Protein 3F1X (pdb70)

Sequence (275 aa):
TTFNYTNILTQAVDELSESQSYKGLFHQHKDGDPLPSAKSLYKIVELARAIIFPGYFGNSTVNSHTINYHIGVNVETLFGLLTEQILAGLCFGDNEPCRETASLLAARFISKLPELRRILATDVEAAYYGDPAATCFGEIISCYPAIRAISNYRIAHELLILGVPLIPRFITEAHSETGIDIHPGAQIGHHFTIDHGTGVVIGATSIIGNNVKLYQGVTLGAKPRHPILEDDVIVYSNATILGRVTIGKGATVGGNIWVTENVPAGSRIVQRKNK

Solvent-accessible surface area: 15586 Å² total

B-factor: mean 28.08, std 13.68, range [10.35, 76.6]

CATH classification: 1.10.3130.10 (+1 more: 2.160.10.10)

Structure (mmCIF, N/CA/C/O backbone):
data_3F1X
#
_entry.id   3F1X
#
_cell.length_a   111.417
_cell.length_b   111.417
_cell.length_c   124.426
_cell.angle_alpha   90.00
_cell.angle_beta   90.00
_cell.angle_gamma   120.00
#
_symmetry.space_group_name_H-M   'H 3 2'
#
loop_
_entity.id
_entity.type
_entity.pdbx_description
1 polymer 'Serine acetyltransferase'
2 water water
#
loop_
_atom_site.group_PDB
_atom_site.id
_atom_site.type_symbol
_atom_site.label_atom_id
_atom_site.label_alt_id
_atom_site.label_comp_id
_atom_site.label_asym_id
_atom_site.label_entity_id
_atom_site.label_seq_id
_atom_site.pdbx_PDB_ins_code
_atom_site.Cartn_x
_atom_site.Cartn_y
_atom_site.Cartn_z
_atom_site.occupancy
_atom_site.B_iso_or_equiv
_atom_site.auth_seq_id
_atom_site.auth_comp_id
_atom_site.auth_asym_id
_atom_site.auth_atom_id
_atom_site.pdbx_PDB_model_num
ATOM 1 N N . THR A 1 2 ? 29.396 47.500 88.210 1.00 40.84 2 THR A N 1
ATOM 2 C CA . THR A 1 2 ? 29.900 46.285 87.512 1.00 41.11 2 THR A CA 1
ATOM 3 C C . THR A 1 2 ? 30.045 46.534 86.013 1.00 40.76 2 THR A C 1
ATOM 4 O O . THR A 1 2 ? 29.481 47.490 85.469 1.00 39.81 2 THR A O 1
ATOM 8 N N . THR A 1 3 ? 30.799 45.663 85.351 1.00 40.02 3 THR A N 1
ATOM 9 C CA . THR A 1 3 ? 31.024 45.784 83.918 1.00 38.89 3 THR A CA 1
ATOM 10 C C . THR A 1 3 ? 30.336 44.674 83.131 1.00 37.12 3 THR A C 1
ATOM 11 O O . THR A 1 3 ? 30.706 43.503 83.240 1.00 36.94 3 THR A O 1
ATOM 15 N N . PHE A 1 4 ? 29.329 45.047 82.346 1.00 34.77 4 PHE A N 1
ATOM 16 C CA . PHE A 1 4 ? 28.609 44.088 81.505 1.00 33.63 4 PHE A CA 1
ATOM 17 C C . PHE A 1 4 ? 29.253 44.156 80.119 1.00 30.59 4 PHE A C 1
ATOM 18 O O . PHE A 1 4 ? 30.142 44.970 79.887 1.00 30.30 4 PHE A O 1
ATOM 26 N N . ASN A 1 5 ? 28.798 43.323 79.195 1.00 30.73 5 ASN A N 1
ATOM 27 C CA . ASN A 1 5 ? 29.372 43.331 77.858 1.00 29.94 5 ASN A CA 1
ATOM 28 C C . ASN A 1 5 ? 29.022 44.605 77.094 1.00 29.60 5 ASN A C 1
ATOM 29 O O . ASN A 1 5 ? 29.740 44.995 76.178 1.00 31.43 5 ASN A O 1
ATOM 34 N N . TYR A 1 6 ? 27.934 45.265 77.481 1.00 28.03 6 TYR A N 1
ATOM 35 C CA . TYR A 1 6 ? 27.517 46.496 76.812 1.00 26.32 6 TYR A CA 1
ATOM 36 C C . TYR A 1 6 ? 28.039 47.768 77.488 1.00 25.71 6 TYR A C 1
ATOM 37 O O . TYR A 1 6 ? 27.980 48.852 76.913 1.00 26.68 6 TYR A O 1
ATOM 46 N N . THR A 1 7 ? 28.568 47.627 78.697 1.00 24.53 7 THR A N 1
ATOM 47 C CA . THR A 1 7 ? 29.073 48.764 79.455 1.00 23.10 7 THR A CA 1
ATOM 48 C C . THR A 1 7 ? 30.082 49.659 78.743 1.00 23.35 7 THR A C 1
ATOM 49 O O . THR A 1 7 ? 29.872 50.867 78.634 1.00 21.58 7 THR A O 1
ATOM 53 N N . ASN A 1 8 ? 31.180 49.077 78.271 1.00 22.47 8 ASN A N 1
ATOM 54 C CA . ASN A 1 8 ? 32.203 49.856 77.591 1.00 21.97 8 ASN A CA 1
ATOM 55 C C . ASN A 1 8 ? 31.741 50.376 76.235 1.00 20.94 8 ASN A C 1
ATOM 56 O O . ASN A 1 8 ? 32.267 51.372 75.736 1.00 20.64 8 ASN A O 1
ATOM 61 N N . ILE A 1 9 ? 30.749 49.718 75.645 1.00 19.95 9 ILE A N 1
ATOM 62 C CA . ILE A 1 9 ? 30.221 50.158 74.361 1.00 19.59 9 ILE A CA 1
ATOM 63 C C . ILE A 1 9 ? 29.505 51.486 74.583 1.00 18.70 9 ILE A C 1
ATOM 64 O O . ILE A 1 9 ? 29.673 52.428 73.815 1.00 18.25 9 ILE A O 1
ATOM 69 N N . LEU A 1 10 ? 28.724 51.552 75.658 1.00 18.98 10 LEU A N 1
ATOM 70 C CA . LEU A 1 10 ? 27.984 52.761 75.998 1.00 17.62 10 LEU A CA 1
ATOM 71 C C . LEU A 1 10 ? 28.899 53.924 76.375 1.00 18.98 10 LEU A C 1
ATOM 72 O O . LEU A 1 10 ? 28.695 55.055 75.927 1.00 16.31 10 LEU A O 1
ATOM 77 N N . THR A 1 11 ? 29.907 53.657 77.200 1.00 20.99 11 THR A N 1
ATOM 78 C CA . THR A 1 11 ? 30.815 54.721 77.617 1.00 21.86 11 THR A CA 1
ATOM 79 C C . THR A 1 11 ? 31.606 55.264 76.433 1.00 22.09 11 THR A C 1
ATOM 80 O O . THR A 1 11 ? 31.804 56.476 76.305 1.00 21.84 11 THR A O 1
ATOM 84 N N . GLN A 1 12 ? 32.047 54.379 75.552 1.00 21.80 12 GLN A N 1
ATOM 85 C CA . GLN A 1 12 ? 32.797 54.833 74.390 1.00 22.37 12 GLN A CA 1
ATOM 86 C C . GLN A 1 12 ? 31.895 55.672 73.484 1.00 22.09 12 GLN A C 1
ATOM 87 O O . GLN A 1 12 ? 32.343 56.658 72.894 1.00 21.68 12 GLN A O 1
ATOM 93 N N . ALA A 1 13 ? 30.623 55.293 73.381 1.00 20.06 13 ALA A N 1
ATOM 94 C CA . ALA A 1 13 ? 29.690 56.040 72.543 1.00 19.66 13 ALA A CA 1
ATOM 95 C C . ALA A 1 13 ? 29.544 57.457 73.087 1.00 18.44 13 ALA A C 1
ATOM 96 O O . ALA A 1 13 ? 29.590 58.430 72.336 1.00 18.92 13 ALA A O 1
ATOM 98 N N . VAL A 1 14 ? 29.377 57.565 74.399 1.00 18.86 14 VAL A N 1
ATOM 99 C CA . VAL A 1 14 ? 29.227 58.864 75.031 1.00 18.91 14 VAL A CA 1
ATOM 100 C C . VAL A 1 14 ? 30.452 59.751 74.795 1.00 19.20 14 VAL A C 1
ATOM 101 O O . VAL A 1 14 ? 30.311 60.939 74.486 1.00 16.70 14 VAL A O 1
ATOM 105 N N . ASP A 1 15 ? 31.647 59.182 74.926 1.00 20.12 15 ASP A N 1
ATOM 106 C CA . ASP A 1 15 ? 32.873 59.957 74.719 1.00 23.24 15 ASP A CA 1
ATOM 107 C C . ASP A 1 15 ? 32.931 60.564 73.321 1.00 23.35 15 ASP A C 1
ATOM 108 O O . ASP A 1 15 ? 33.271 61.734 73.165 1.00 23.01 15 ASP A O 1
ATOM 113 N N . GLU A 1 16 ? 32.593 59.763 72.315 1.00 22.86 16 GLU A N 1
ATOM 114 C CA . GLU A 1 16 ? 32.602 60.207 70.923 1.00 25.30 16 GLU A CA 1
ATOM 115 C C . GLU A 1 16 ? 31.553 61.268 70.651 1.00 24.68 16 GLU A C 1
ATOM 116 O O . GLU A 1 16 ? 31.791 62.219 69.912 1.00 26.36 16 GLU A O 1
ATOM 122 N N . LEU A 1 17 ? 30.382 61.086 71.244 1.00 24.81 17 LEU A N 1
ATOM 123 C CA . LEU A 1 17 ? 29.282 62.014 71.060 1.00 23.50 17 LEU A CA 1
ATOM 124 C C . LEU A 1 17 ? 29.485 63.347 71.764 1.00 24.75 17 LEU A C 1
ATOM 125 O O . LEU A 1 17 ? 28.911 64.360 71.361 1.00 22.71 17 LEU A O 1
ATOM 130 N N . SER A 1 18 ? 30.308 63.348 72.810 1.00 28.07 18 SER A N 1
ATOM 131 C CA . SER A 1 18 ? 30.551 64.551 73.606 1.00 32.97 18 SER A CA 1
ATOM 132 C C . SER A 1 18 ? 31.706 65.443 73.160 1.00 36.94 18 SER A C 1
ATOM 133 O O . SER A 1 18 ? 32.242 66.198 73.967 1.00 37.65 18 SER A O 1
ATOM 136 N N . GLU A 1 19 ? 32.089 65.381 71.890 1.00 41.55 19 GLU A N 1
ATOM 137 C CA . GLU A 1 19 ? 33.193 66.216 71.403 1.00 46.20 19 GLU A CA 1
ATOM 138 C C . GLU A 1 19 ? 32.841 67.018 70.147 1.00 48.04 19 GLU A C 1
ATOM 139 O O . GLU A 1 19 ? 32.215 68.073 70.232 1.00 49.08 19 GLU A O 1
ATOM 145 N N . SER A 1 20 ? 33.272 66.520 68.993 1.00 50.89 20 SER A N 1
ATOM 146 C CA . SER A 1 20 ? 33.001 67.152 67.707 1.00 51.95 20 SER A CA 1
ATOM 147 C C . SER A 1 20 ? 33.406 68.620 67.577 1.00 53.60 20 SER A C 1
ATOM 148 O O . SER A 1 20 ? 32.600 69.519 67.823 1.00 53.08 20 SER A O 1
ATOM 151 N N . GLN A 1 21 ? 34.650 68.866 67.180 1.00 55.35 21 GLN A N 1
ATOM 152 C CA . GLN A 1 21 ? 35.119 70.237 67.002 1.00 57.05 21 GLN A CA 1
ATOM 153 C C . GLN A 1 21 ? 34.610 70.693 65.636 1.00 57.51 21 GLN A C 1
ATOM 154 O O . GLN A 1 21 ? 34.421 71.887 65.390 1.00 56.62 21 GLN A O 1
ATOM 160 N N . SER A 1 22 ? 34.392 69.722 64.753 1.00 58.04 22 SER A N 1
ATOM 161 C CA . SER A 1 22 ? 33.895 69.999 63.414 1.00 58.33 22 SER A CA 1
ATOM 162 C C . SER A 1 22 ? 32.374 70.099 63.460 1.00 58.86 22 SER A C 1
ATOM 163 O O . SER A 1 22 ? 31.781 70.919 62.756 1.00 58.79 22 SER A O 1
ATOM 166 N N . TYR A 1 23 ? 31.746 69.271 64.297 1.00 59.85 23 TYR A N 1
ATOM 167 C CA . TYR A 1 23 ? 30.292 69.303 64.434 1.00 60.50 23 TYR A CA 1
ATOM 168 C C . TYR A 1 23 ? 29.848 70.484 65.297 1.00 61.22 23 TYR A C 1
ATOM 169 O O . TYR A 1 23 ? 28.797 70.465 65.944 1.00 61.16 23 TYR A O 1
ATOM 178 N N . LYS A 1 24 ? 30.689 71.506 65.331 1.00 61.38 24 LYS A N 1
ATOM 179 C CA . LYS A 1 24 ? 30.347 72.732 66.024 1.00 61.71 24 LYS A CA 1
ATOM 180 C C . LYS A 1 24 ? 29.653 73.388 64.837 1.00 62.36 24 LYS A C 1
ATOM 181 O O . LYS A 1 24 ? 29.067 74.467 64.932 1.00 61.22 24 LYS A O 1
ATOM 187 N N . GLY A 1 25 ? 29.762 72.675 63.712 1.00 63.79 25 GLY A N 1
ATOM 188 C CA . GLY A 1 25 ? 29.196 73.061 62.432 1.00 65.37 25 GLY A CA 1
ATOM 189 C C . GLY A 1 25 ? 29.322 74.521 62.083 1.00 66.70 25 GLY A C 1
ATOM 190 O O . GLY A 1 25 ? 30.151 75.250 62.636 1.00 67.51 25 GLY A O 1
ATOM 191 N N . LEU A 1 26 ? 28.508 74.941 61.123 1.00 67.64 26 LEU A N 1
ATOM 192 C CA . LEU A 1 26 ? 28.484 76.334 60.725 1.00 68.05 26 LEU A CA 1
ATOM 193 C C . LEU A 1 26 ? 27.479 76.948 61.681 1.00 67.84 26 LEU A C 1
ATOM 194 O O . LEU A 1 26 ? 26.969 78.049 61.467 1.00 68.17 26 LEU A O 1
ATOM 199 N N . PHE A 1 27 ? 27.197 76.197 62.742 1.00 66.69 27 PHE A N 1
ATOM 200 C CA . PHE A 1 27 ? 26.284 76.635 63.778 1.00 65.64 27 PHE A CA 1
ATOM 201 C C . PHE A 1 27 ? 26.938 77.842 64.421 1.00 64.89 27 PHE A C 1
ATOM 202 O O . PHE A 1 27 ? 28.023 77.724 64.997 1.00 65.11 27 PHE A O 1
ATOM 210 N N . HIS A 1 28 ? 26.301 79.001 64.316 1.00 63.37 28 HIS A N 1
ATOM 211 C CA . HIS A 1 28 ? 26.851 80.192 64.938 1.00 62.09 28 HIS A CA 1
ATOM 212 C C . HIS A 1 28 ? 26.772 79.936 66.439 1.00 61.44 28 HIS A C 1
ATOM 213 O O . HIS A 1 28 ? 26.240 78.909 66.865 1.00 60.29 28 HIS A O 1
ATOM 220 N N . GLN A 1 29 ? 27.299 80.845 67.248 1.00 60.21 29 GLN A N 1
ATOM 221 C CA . GLN A 1 29 ? 27.248 80.632 68.687 1.00 59.08 29 GLN A CA 1
ATOM 222 C C . GLN A 1 29 ? 25.973 81.177 69.327 1.00 57.15 29 GLN A C 1
ATOM 223 O O . GLN A 1 29 ? 25.625 82.346 69.151 1.00 57.38 29 GLN A O 1
ATOM 229 N N . HIS A 1 30 ? 25.275 80.308 70.053 1.00 54.28 30 HIS A N 1
ATOM 230 C CA . HIS A 1 30 ? 24.059 80.684 70.763 1.00 50.88 30 HIS A CA 1
ATOM 231 C C . HIS A 1 30 ? 24.498 81.004 72.188 1.00 49.83 30 HIS A C 1
ATOM 232 O O . HIS A 1 30 ? 25.152 80.189 72.841 1.00 50.39 30 HIS A O 1
ATOM 239 N N . LYS A 1 31 ? 24.155 82.193 72.664 1.00 47.28 31 LYS A N 1
ATOM 240 C CA . LYS A 1 31 ? 24.541 82.619 74.002 1.00 44.81 31 LYS A CA 1
ATOM 241 C C . LYS A 1 31 ? 23.989 81.704 75.094 1.00 42.38 31 LYS A C 1
ATOM 242 O O . LYS A 1 31 ? 22.829 81.292 75.037 1.00 41.23 31 LYS A O 1
ATOM 248 N N . ASP A 1 32 ? 24.824 81.385 76.081 1.00 38.04 32 ASP A N 1
ATOM 249 C CA . ASP A 1 32 ? 24.387 80.557 77.195 1.00 34.61 32 ASP A CA 1
ATOM 250 C C . ASP A 1 32 ? 23.355 81.383 77.943 1.00 33.60 32 ASP A C 1
ATOM 251 O O . ASP A 1 32 ? 23.480 82.607 78.026 1.00 33.25 32 ASP A O 1
ATOM 256 N N . GLY A 1 33 ? 22.335 80.723 78.481 1.00 31.74 33 GLY A N 1
ATOM 257 C CA . GLY A 1 33 ? 21.314 81.437 79.227 1.00 30.65 33 GLY A CA 1
ATOM 258 C C . GLY A 1 33 ? 20.093 81.810 78.409 1.00 30.25 33 GLY A C 1
ATOM 259 O O . GLY A 1 33 ? 19.025 82.078 78.967 1.00 31.03 33 GLY A O 1
ATOM 260 N N . ASP A 1 34 ? 20.243 81.845 77.089 1.00 30.00 34 ASP A N 1
ATOM 261 C CA . ASP A 1 34 ? 19.121 82.185 76.230 1.00 29.37 34 ASP A CA 1
ATOM 262 C C . ASP A 1 34 ? 18.146 81.027 76.113 1.00 27.85 34 ASP A C 1
ATOM 263 O O . ASP A 1 34 ? 18.546 79.861 76.067 1.00 25.79 34 ASP A O 1
ATOM 268 N N . PRO A 1 35 ? 16.841 81.335 76.082 1.00 27.30 35 PRO A N 1
ATOM 269 C CA . PRO A 1 35 ? 15.826 80.287 75.961 1.00 26.22 35 PRO A CA 1
ATOM 270 C C . PRO A 1 35 ? 15.694 79.887 74.494 1.00 24.68 35 PRO A C 1
ATOM 271 O O . PRO A 1 35 ? 15.902 80.708 73.601 1.00 23.03 35 PRO A O 1
ATOM 275 N N . LEU A 1 36 ? 15.361 78.625 74.249 1.00 23.22 36 LEU A N 1
ATOM 276 C CA . LEU A 1 36 ? 15.199 78.136 72.885 1.00 23.57 36 LEU A CA 1
ATOM 277 C C . LEU A 1 36 ? 13.712 77.975 72.590 1.00 22.47 36 LEU A C 1
ATOM 278 O O . LEU A 1 36 ? 12.912 77.778 73.502 1.00 22.36 36 LEU A O 1
ATOM 283 N N . PRO A 1 37 ? 13.323 78.071 71.316 1.00 21.99 37 PRO A N 1
ATOM 284 C CA . PRO A 1 37 ? 11.912 77.921 70.964 1.00 22.82 37 PRO A CA 1
ATOM 285 C C . PRO A 1 37 ? 11.368 76.590 71.474 1.00 23.57 37 PRO A C 1
ATOM 286 O O . PRO A 1 37 ? 12.032 75.558 71.382 1.00 23.32 37 PRO A O 1
ATOM 290 N N . SER A 1 38 ? 10.165 76.630 72.031 1.00 22.36 38 SER A N 1
ATOM 291 C CA . SER A 1 38 ? 9.528 75.443 72.577 1.00 21.93 38 SER A CA 1
ATOM 292 C C . SER A 1 38 ? 8.304 75.065 71.763 1.00 22.66 38 SER A C 1
ATOM 293 O O . SER A 1 38 ? 7.321 75.804 71.722 1.00 19.42 38 SER A O 1
ATOM 296 N N . ALA A 1 39 ? 8.365 73.917 71.102 1.00 23.34 39 ALA A N 1
ATOM 297 C CA . ALA A 1 39 ? 7.228 73.463 70.319 1.00 23.41 39 ALA A CA 1
ATOM 298 C C . ALA A 1 39 ? 6.021 73.328 71.246 1.00 23.39 39 ALA A C 1
ATOM 299 O O . ALA A 1 39 ? 4.890 73.582 70.841 1.00 23.43 39 ALA A O 1
ATOM 301 N N . LYS A 1 40 ? 6.263 72.940 72.497 1.00 24.97 40 LYS A N 1
ATOM 302 C CA . LYS A 1 40 ? 5.175 72.779 73.452 1.00 26.64 40 LYS A CA 1
ATOM 303 C C . LYS A 1 40 ? 4.472 74.094 73.749 1.00 26.01 40 LYS A C 1
ATOM 304 O O . LYS A 1 40 ? 3.245 74.171 73.703 1.00 27.34 40 LYS A O 1
ATOM 310 N N . SER A 1 41 ? 5.250 75.127 74.059 1.00 23.81 41 SER A N 1
ATOM 311 C CA . SER A 1 41 ? 4.687 76.443 74.347 1.00 21.93 41 SER A CA 1
ATOM 312 C C . SER A 1 41 ? 4.003 76.984 73.099 1.00 20.15 41 SER A C 1
ATOM 313 O O . SER A 1 41 ? 2.926 77.573 73.184 1.00 16.35 41 SER A O 1
ATOM 316 N N . LEU A 1 42 ? 4.630 76.774 71.943 1.00 19.12 42 LEU A N 1
ATOM 317 C CA . LEU A 1 42 ? 4.066 77.244 70.683 1.00 20.45 42 LEU A CA 1
ATOM 318 C C . LEU A 1 42 ? 2.721 76.580 70.392 1.00 21.92 42 LEU A C 1
ATOM 319 O O . LEU A 1 42 ? 1.810 77.213 69.857 1.00 20.16 42 LEU A O 1
ATOM 324 N N . TYR A 1 43 ? 2.586 75.308 70.752 1.00 21.39 43 TYR A N 1
ATOM 325 C CA . TYR A 1 43 ? 1.320 74.624 70.532 1.00 21.27 43 TYR A CA 1
ATOM 326 C C . TYR A 1 43 ? 0.247 75.315 71.378 1.00 18.90 43 TYR A C 1
ATOM 327 O O . TYR A 1 43 ? -0.840 75.616 70.892 1.00 17.39 43 TYR A O 1
ATOM 336 N N . LYS A 1 44 ? 0.562 75.559 72.647 1.00 19.10 44 LYS A N 1
ATOM 337 C CA . LYS A 1 44 ? -0.370 76.224 73.554 1.00 20.34 44 LYS A CA 1
ATOM 338 C C . LYS A 1 44 ? -0.736 77.599 73.031 1.00 18.16 44 LYS A C 1
ATOM 339 O O . LYS A 1 44 ? -1.884 78.023 73.116 1.00 18.02 44 LYS A O 1
ATOM 345 N N . ILE A 1 45 ? 0.251 78.295 72.482 1.00 17.71 45 ILE A N 1
ATOM 346 C CA . ILE A 1 45 ? 0.025 79.630 71.945 1.00 17.06 45 ILE A CA 1
ATOM 347 C C . ILE A 1 45 ? -0.994 79.628 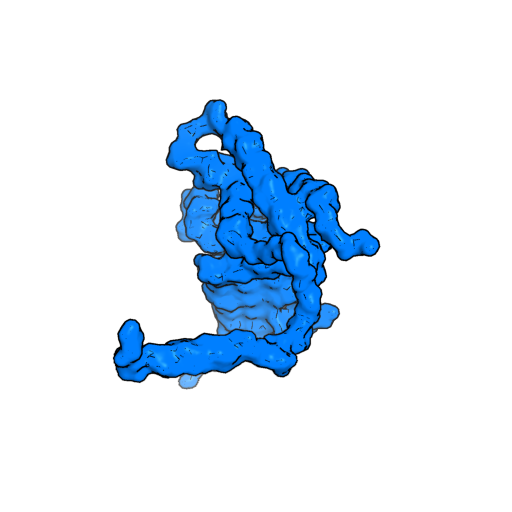70.813 1.00 17.72 45 ILE A C 1
ATOM 348 O O . ILE A 1 45 ? -1.944 80.422 70.828 1.00 16.12 45 ILE A O 1
ATOM 353 N N . VAL A 1 46 ? -0.804 78.746 69.832 1.00 17.21 46 VAL A N 1
ATOM 354 C CA . VAL A 1 46 ? -1.735 78.668 68.714 1.00 17.51 46 VAL A CA 1
ATOM 355 C C . VAL A 1 46 ? -3.134 78.249 69.183 1.00 18.53 46 VAL A C 1
ATOM 356 O O . VAL A 1 46 ? -4.134 78.744 68.670 1.00 18.12 46 VAL A O 1
ATOM 360 N N . GLU A 1 47 ? -3.217 77.345 70.159 1.00 16.34 47 GLU A N 1
ATOM 361 C CA . GLU A 1 47 ? -4.526 76.910 70.647 1.00 17.18 47 GLU A CA 1
ATOM 362 C C . GLU A 1 47 ? -5.281 78.046 71.354 1.00 18.10 47 GLU A C 1
ATOM 363 O O . GLU A 1 47 ? -6.501 78.158 71.238 1.00 15.48 47 GLU A O 1
ATOM 369 N N . LEU A 1 48 ? -4.549 78.884 72.085 1.00 16.27 48 LEU A N 1
ATOM 370 C CA . LEU A 1 48 ? -5.157 80.013 72.782 1.00 15.97 48 LEU A CA 1
ATOM 371 C C . LEU A 1 48 ? -5.615 81.036 71.753 1.00 15.52 48 LEU A C 1
ATOM 372 O O . LEU A 1 48 ? -6.675 81.643 71.890 1.00 13.76 48 LEU A O 1
ATOM 377 N N . ALA A 1 49 ? -4.804 81.229 70.719 1.00 15.49 49 ALA A N 1
ATOM 378 C CA . ALA A 1 49 ? -5.157 82.166 69.664 1.00 14.91 49 ALA A CA 1
ATOM 379 C C . ALA A 1 49 ? -6.489 81.740 69.044 1.00 14.92 49 ALA A C 1
ATOM 380 O O . ALA A 1 49 ? -7.356 82.581 68.791 1.00 13.53 49 ALA A O 1
ATOM 382 N N . ARG A 1 50 ? -6.651 80.436 68.811 1.00 16.37 50 ARG A N 1
ATOM 383 C CA . ARG A 1 50 ? -7.887 79.882 68.241 1.00 17.21 50 ARG A CA 1
ATOM 384 C C . ARG A 1 50 ? -9.082 80.120 69.150 1.00 16.69 50 ARG A C 1
ATOM 385 O O . ARG A 1 50 ? -10.176 80.428 68.683 1.00 16.31 50 ARG A O 1
ATOM 393 N N . ALA A 1 51 ? -8.864 79.919 70.447 1.00 15.69 51 ALA A N 1
ATOM 394 C CA . ALA A 1 51 ? -9.912 80.067 71.444 1.00 16.52 51 ALA A CA 1
ATOM 395 C C . ALA A 1 51 ? -10.337 81.510 71.613 1.00 16.19 51 ALA A C 1
ATOM 396 O O . ALA A 1 51 ? -11.447 81.785 72.057 1.00 16.85 51 ALA A O 1
ATOM 398 N N . ILE A 1 52 ? -9.439 82.428 71.286 1.00 15.58 52 ILE A N 1
ATOM 399 C CA . ILE A 1 52 ? -9.733 83.847 71.388 1.00 17.00 52 ILE A CA 1
ATOM 400 C C . ILE A 1 52 ? -10.391 84.334 70.094 1.00 17.92 52 ILE A C 1
ATOM 401 O O . ILE A 1 52 ? -11.290 85.170 70.118 1.00 17.95 52 ILE A O 1
ATOM 406 N N . ILE A 1 53 ? -9.928 83.809 68.966 1.00 19.11 53 ILE A N 1
ATOM 407 C CA . ILE A 1 53 ? -10.482 84.193 67.670 1.00 18.98 53 ILE A CA 1
ATOM 408 C C . ILE A 1 53 ? -11.892 83.621 67.495 1.00 19.14 53 ILE A C 1
ATOM 409 O O . ILE A 1 53 ? -12.779 84.286 66.967 1.00 18.74 53 ILE A O 1
ATOM 414 N N . PHE A 1 54 ? -12.092 82.385 67.934 1.00 20.04 54 PHE A N 1
ATOM 415 C CA . PHE A 1 54 ? -13.400 81.729 67.840 1.00 19.86 54 PHE A CA 1
ATOM 416 C C . PHE A 1 54 ? -13.860 81.421 69.258 1.00 20.68 54 PHE A C 1
ATOM 417 O O . PHE A 1 54 ? -13.824 80.275 69.697 1.00 20.99 54 PHE A O 1
ATOM 425 N N . PRO A 1 55 ? -14.312 82.446 69.991 1.00 21.83 55 PRO A N 1
ATOM 426 C CA . PRO A 1 55 ? -14.769 82.265 71.373 1.00 23.51 55 PRO A CA 1
ATOM 427 C C . PRO A 1 55 ? -15.863 81.230 71.600 1.00 25.24 55 PRO A C 1
ATOM 428 O O . PRO A 1 55 ? -16.879 81.214 70.909 1.00 22.81 55 PRO A O 1
ATOM 432 N N . GLY A 1 56 ? -15.645 80.364 72.580 1.00 26.27 56 GLY A N 1
ATOM 433 C CA . GLY A 1 56 ? -16.627 79.343 72.877 1.00 33.25 56 GLY A CA 1
ATOM 434 C C . GLY A 1 56 ? -16.464 78.054 72.086 1.00 36.49 56 GLY A C 1
ATOM 435 O O . GLY A 1 56 ? -17.046 77.036 72.455 1.00 37.73 56 GLY A O 1
ATOM 436 N N . TYR A 1 57 ? -15.699 78.088 70.996 1.00 39.78 57 TYR A N 1
ATOM 437 C CA . TYR A 1 57 ? -15.488 76.888 70.186 1.00 42.08 57 TYR A CA 1
ATOM 438 C C . TYR A 1 57 ? -14.257 76.152 70.664 1.00 43.73 57 TYR A C 1
ATOM 439 O O . TYR A 1 57 ? -14.238 74.921 70.739 1.00 45.17 57 TYR A O 1
ATOM 448 N N . PHE A 1 58 ? -13.222 76.922 70.969 1.00 44.22 58 PHE A N 1
ATOM 449 C CA . PHE A 1 58 ? -11.973 76.383 71.475 1.00 46.94 58 PHE A CA 1
ATOM 450 C C . PHE A 1 58 ? -11.815 77.018 72.848 1.00 47.80 58 PHE A C 1
ATOM 451 O O . PHE A 1 58 ? -10.954 76.622 73.638 1.00 48.72 58 PHE A O 1
ATOM 459 N N . GLY A 1 59 ? -12.675 78.002 73.112 1.00 48.17 59 GLY A N 1
ATOM 460 C CA . GLY A 1 59 ? -12.649 78.743 74.363 1.00 49.33 59 GLY A CA 1
ATOM 461 C C . GLY A 1 59 ? -13.389 78.192 75.570 1.00 49.12 59 GLY A C 1
ATOM 462 O O . GLY A 1 59 ? -13.346 78.809 76.630 1.00 49.61 59 GLY A O 1
ATOM 463 N N . ASN A 1 60 ? -14.073 77.058 75.424 1.00 48.72 60 ASN A N 1
ATOM 464 C CA . ASN A 1 60 ? -14.801 76.448 76.538 1.00 47.82 60 ASN A CA 1
ATOM 465 C C . ASN A 1 60 ? -15.352 75.077 76.139 1.00 47.40 60 ASN A C 1
ATOM 466 O O . ASN A 1 60 ? -15.790 74.879 75.006 1.00 48.63 60 ASN A O 1
ATOM 471 N N . SER A 1 61 ? -15.332 74.137 77.079 1.00 45.74 61 SER A N 1
ATOM 472 C CA . SER A 1 61 ? -15.818 72.778 76.831 1.00 43.68 61 SER A CA 1
ATOM 473 C C . SER A 1 61 ? -17.343 72.671 76.775 1.00 42.84 61 SER A C 1
ATOM 474 O O . SER A 1 61 ? -17.887 71.726 76.206 1.00 43.11 61 SER A O 1
ATOM 477 N N . THR A 1 62 ? -18.031 73.626 77.389 1.00 40.98 62 THR A N 1
ATOM 478 C CA . THR A 1 62 ? -19.488 73.636 77.377 1.00 38.21 62 THR A CA 1
ATOM 479 C C . THR A 1 62 ? -19.926 75.040 76.992 1.00 35.31 62 THR A C 1
ATOM 480 O O . THR A 1 62 ? -19.202 76.008 7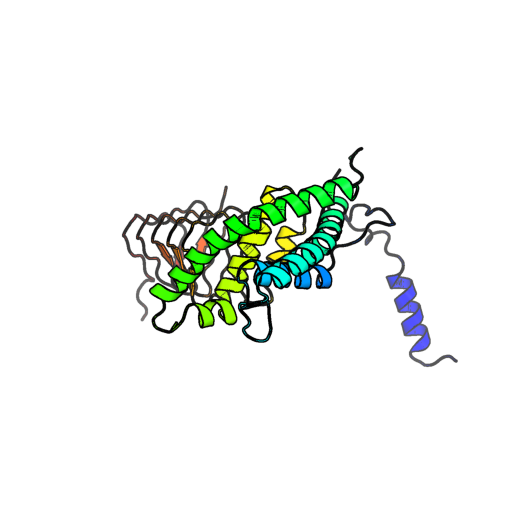7.226 1.00 35.63 62 THR A O 1
ATOM 484 N N . VAL A 1 63 ? -21.109 75.148 76.401 1.00 30.82 63 VAL A N 1
ATOM 485 C CA . VAL A 1 63 ? -21.627 76.440 75.983 1.00 28.86 63 VAL A CA 1
ATOM 486 C C . VAL A 1 63 ? -22.075 77.273 77.184 1.00 28.03 63 VAL A C 1
ATOM 487 O O . VAL A 1 63 ? -22.815 76.794 78.047 1.00 28.14 63 VAL A O 1
ATOM 491 N N . ASN A 1 64 ? -21.620 78.519 77.239 1.00 25.46 64 ASN A N 1
ATOM 492 C CA . ASN A 1 64 ? -22.001 79.408 78.325 1.00 22.39 64 ASN A CA 1
ATOM 493 C C . ASN A 1 64 ? -21.801 80.854 77.906 1.00 21.64 64 ASN A C 1
ATOM 494 O O . ASN A 1 64 ? -20.693 81.378 77.971 1.00 20.02 64 ASN A O 1
ATOM 499 N N . SER A 1 65 ? -22.884 81.498 77.488 1.00 19.52 65 SER A N 1
ATOM 500 C CA . SER A 1 65 ? -22.825 82.884 77.051 1.00 21.60 65 SER A CA 1
ATOM 501 C C . SER A 1 65 ? -22.444 83.840 78.180 1.00 21.27 65 SER A C 1
ATOM 502 O O . SER A 1 65 ? -21.951 84.935 77.920 1.00 19.41 65 SER A O 1
ATOM 505 N N . HIS A 1 66 ? -22.663 83.429 79.428 1.00 20.93 66 HIS A N 1
ATOM 506 C CA . HIS A 1 66 ? -22.360 84.296 80.562 1.00 21.53 66 HIS A CA 1
ATOM 507 C C . HIS A 1 66 ? -20.879 84.360 80.927 1.00 22.26 66 HIS A C 1
ATOM 508 O O . HIS A 1 66 ? -20.490 85.130 81.807 1.00 24.26 66 HIS A O 1
ATOM 515 N N . THR A 1 67 ? -20.048 83.570 80.253 1.00 20.92 67 THR A N 1
ATOM 516 C CA . THR A 1 67 ? -18.623 83.565 80.569 1.00 19.97 67 THR A CA 1
ATOM 517 C C . THR A 1 67 ? -17.673 83.764 79.392 1.00 20.54 67 THR A C 1
ATOM 518 O O . THR A 1 67 ? -16.455 83.668 79.551 1.00 19.61 67 THR A O 1
ATOM 522 N N . ILE A 1 68 ? -18.216 84.060 78.217 1.00 20.55 68 ILE A N 1
ATOM 523 C CA . ILE A 1 68 ? -17.372 84.251 77.043 1.00 21.35 68 ILE A CA 1
ATOM 524 C C . ILE A 1 68 ? -16.270 85.280 77.270 1.00 21.65 68 ILE A C 1
ATOM 525 O O . ILE A 1 68 ? -15.101 85.037 76.960 1.00 21.15 68 ILE A O 1
ATOM 530 N N . ASN A 1 69 ? -16.654 86.433 77.806 1.00 21.30 69 ASN A N 1
ATOM 531 C CA . ASN A 1 69 ? -15.717 87.515 78.057 1.00 21.53 69 ASN A CA 1
ATOM 532 C C . ASN A 1 69 ? -14.676 87.165 79.118 1.00 21.31 69 ASN A C 1
ATOM 533 O O . ASN A 1 69 ? -13.504 87.519 78.973 1.00 20.37 69 ASN A O 1
ATOM 538 N N . TYR A 1 70 ? -15.093 86.471 80.175 1.00 20.05 70 TYR A N 1
ATOM 539 C CA . TYR A 1 70 ? -14.156 86.072 81.222 1.00 20.79 70 TYR A CA 1
ATOM 540 C C . TYR A 1 70 ? -13.059 85.236 80.578 1.00 18.72 70 TYR A C 1
ATOM 541 O O . TYR A 1 70 ? -11.878 85.470 80.813 1.00 18.02 70 TYR A O 1
ATOM 550 N N . HIS A 1 71 ? -13.455 84.270 79.754 1.00 17.40 71 HIS A N 1
ATOM 551 C CA . HIS A 1 71 ? -12.488 83.405 79.092 1.00 17.40 71 HIS A CA 1
ATOM 552 C C . HIS A 1 71 ? -11.563 84.140 78.135 1.00 18.47 71 HIS A C 1
ATOM 553 O O . HIS A 1 71 ? -10.384 83.793 78.038 1.00 18.20 71 HIS A O 1
ATOM 560 N N . ILE A 1 72 ? -12.082 85.145 77.432 1.00 17.19 72 ILE A N 1
ATOM 561 C CA . ILE A 1 72 ? -11.252 85.920 76.519 1.00 18.92 72 ILE A CA 1
ATOM 562 C C . ILE A 1 72 ? -10.183 86.660 77.336 1.00 18.02 72 ILE A C 1
ATOM 563 O O . ILE A 1 72 ? -9.018 86.746 76.931 1.00 19.46 72 ILE A O 1
ATOM 568 N N . GLY A 1 73 ? -10.589 87.174 78.494 1.00 17.47 73 GLY A N 1
ATOM 569 C CA . GLY A 1 73 ? -9.675 87.899 79.362 1.00 17.56 73 GLY A CA 1
ATOM 570 C C . GLY A 1 73 ? -8.551 87.031 79.885 1.00 17.86 73 GLY A C 1
ATOM 571 O O . GLY A 1 73 ? -7.379 87.420 79.837 1.00 16.93 73 GLY A O 1
ATOM 572 N N . VAL A 1 74 ? -8.904 85.855 80.392 1.00 17.12 74 VAL A N 1
ATOM 573 C CA . VAL A 1 74 ? -7.906 84.929 80.917 1.00 17.44 74 VAL A CA 1
ATOM 574 C C . VAL A 1 74 ? -7.022 84.405 79.790 1.00 16.63 74 VAL A C 1
ATOM 575 O O . VAL A 1 74 ? -5.802 84.335 79.932 1.00 17.22 74 VAL A O 1
ATOM 579 N N . ASN A 1 75 ? -7.639 84.050 78.666 1.00 15.86 75 ASN A N 1
ATOM 580 C CA . ASN A 1 75 ? -6.891 83.526 77.530 1.00 16.79 75 ASN A CA 1
ATOM 581 C C . ASN A 1 75 ? -5.906 84.533 76.941 1.00 14.95 75 ASN A C 1
ATOM 582 O O . ASN A 1 75 ? -4.790 84.171 76.569 1.00 15.57 75 ASN A O 1
ATOM 587 N N . VAL A 1 76 ? -6.309 85.795 76.856 1.00 15.19 76 VAL A N 1
ATOM 588 C CA . VAL A 1 76 ? -5.417 86.818 76.330 1.00 15.83 76 VAL A CA 1
ATOM 589 C C . VAL A 1 76 ? -4.184 86.954 77.233 1.00 18.11 76 VAL A C 1
ATOM 590 O O . VAL A 1 76 ? -3.066 87.113 76.746 1.00 18.66 76 VAL A O 1
ATOM 594 N N . GLU A 1 77 ? -4.392 86.890 78.546 1.00 17.35 77 GLU A N 1
ATOM 595 C CA . GLU A 1 77 ? -3.285 87.003 79.497 1.00 16.47 77 GLU A CA 1
ATOM 596 C C . GLU A 1 77 ? -2.327 85.813 79.404 1.00 16.67 77 GLU A C 1
ATOM 597 O O . GLU A 1 77 ? -1.107 85.984 79.424 1.00 14.70 77 GLU A O 1
ATOM 603 N N . THR A 1 78 ? -2.878 84.608 79.310 1.00 16.48 78 THR A N 1
ATOM 604 C CA . THR A 1 78 ? -2.040 83.420 79.218 1.00 17.79 78 THR A CA 1
ATOM 605 C C . THR A 1 78 ? -1.224 83.495 77.926 1.00 18.34 78 THR A C 1
ATOM 606 O O . THR A 1 78 ? -0.018 83.229 77.909 1.00 18.23 78 THR A O 1
ATOM 610 N N . LEU A 1 79 ? -1.900 83.859 76.843 1.00 17.12 79 LEU A N 1
ATOM 611 C CA . LEU A 1 79 ? -1.259 83.988 75.544 1.00 17.39 79 LEU A CA 1
ATOM 612 C C . LEU A 1 79 ? -0.135 85.022 75.600 1.00 17.45 79 LEU A C 1
ATOM 613 O O . LEU A 1 79 ? 0.953 84.808 75.064 1.00 16.15 79 LEU A O 1
ATOM 618 N N . PHE A 1 80 ? -0.410 86.152 76.236 1.00 17.07 80 PHE A N 1
ATOM 619 C CA . PHE A 1 80 ? 0.582 87.204 76.349 1.00 17.94 80 PHE A CA 1
ATOM 620 C C . PHE A 1 80 ? 1.866 86.733 77.018 1.00 17.58 80 PHE A C 1
ATOM 621 O O . PHE A 1 80 ? 2.960 87.025 76.539 1.00 16.37 80 PHE A O 1
ATOM 629 N N . GLY A 1 81 ? 1.723 86.035 78.144 1.00 18.11 81 GLY A N 1
ATOM 630 C CA . GLY A 1 81 ? 2.885 85.535 78.861 1.00 17.06 81 GLY A CA 1
ATOM 631 C C . GLY A 1 81 ? 3.674 84.557 78.010 1.00 18.52 81 GLY A C 1
ATOM 632 O O . GLY A 1 81 ? 4.885 84.693 77.857 1.00 18.36 81 GLY A O 1
ATOM 633 N N . LEU A 1 82 ? 2.980 83.568 77.454 1.00 18.13 82 LEU A N 1
ATOM 634 C CA . LEU A 1 82 ? 3.602 82.551 76.616 1.00 19.79 82 LEU A CA 1
ATOM 635 C C . LEU A 1 82 ? 4.253 83.147 75.373 1.00 18.98 82 LEU A C 1
ATOM 636 O O . LEU A 1 82 ? 5.399 82.834 75.057 1.00 19.32 82 LEU A O 1
ATOM 641 N N . LEU A 1 83 ? 3.520 84.003 74.669 1.00 17.46 83 LEU A N 1
ATOM 642 C CA . LEU A 1 83 ? 4.035 84.608 73.447 1.00 18.03 83 LEU A CA 1
ATOM 643 C C . LEU A 1 83 ? 5.241 85.510 73.684 1.00 16.99 83 LEU A C 1
ATOM 644 O O . LEU A 1 83 ? 6.114 85.606 72.828 1.00 16.66 83 LEU A O 1
ATOM 649 N N . THR A 1 84 ? 5.289 86.176 74.831 1.00 16.23 84 THR A N 1
ATOM 650 C CA . THR A 1 84 ? 6.426 87.049 75.125 1.00 15.61 84 THR A CA 1
ATOM 651 C C . THR A 1 84 ? 7.704 86.211 75.162 1.00 16.60 84 THR A C 1
ATOM 652 O O . THR A 1 84 ? 8.704 86.551 74.535 1.00 17.41 84 THR A O 1
ATOM 656 N N . GLU A 1 85 ? 7.651 85.089 75.870 1.00 17.12 85 GLU A N 1
ATOM 657 C CA . GLU A 1 85 ? 8.811 84.213 75.994 1.00 18.35 85 GLU A CA 1
ATOM 658 C C . GLU A 1 85 ? 9.269 83.619 74.662 1.00 17.63 85 GLU A C 1
ATOM 659 O O . GLU A 1 85 ? 10.463 83.547 74.398 1.00 17.37 85 GLU A O 1
ATOM 665 N N . GLN A 1 86 ? 8.328 83.204 73.819 1.00 16.05 86 GLN A N 1
ATOM 666 C CA . GLN A 1 86 ? 8.692 82.597 72.548 1.00 17.17 86 GLN A CA 1
ATOM 667 C C . GLN A 1 86 ? 9.248 83.616 71.573 1.00 15.93 86 GLN A C 1
ATOM 668 O O . GLN A 1 86 ? 10.154 83.317 70.793 1.00 14.56 86 GLN A O 1
ATOM 674 N N . ILE A 1 87 ? 8.702 84.823 71.611 1.00 17.34 87 ILE A N 1
ATOM 675 C CA . ILE A 1 87 ? 9.197 85.867 70.740 1.00 17.44 87 ILE A CA 1
ATOM 676 C C . ILE A 1 87 ? 10.630 86.175 71.196 1.00 17.51 87 ILE A C 1
ATOM 677 O O . ILE A 1 87 ? 11.516 86.397 70.372 1.00 16.34 87 ILE A O 1
ATOM 682 N N . LEU A 1 88 ? 10.855 86.167 72.507 1.00 16.87 88 LEU A N 1
ATOM 683 C CA . LEU A 1 88 ? 12.193 86.425 73.036 1.00 18.96 88 LEU A CA 1
ATOM 684 C C . LEU A 1 88 ? 13.152 85.336 72.534 1.00 19.30 88 LEU A C 1
ATOM 685 O O . LEU A 1 88 ? 14.295 85.619 72.171 1.00 19.07 88 LEU A O 1
ATOM 690 N N . ALA A 1 89 ? 12.680 84.093 72.504 1.00 17.32 89 ALA A N 1
ATOM 691 C CA . ALA A 1 89 ? 13.512 82.994 72.024 1.00 20.25 89 ALA A CA 1
ATOM 692 C C . ALA A 1 89 ? 13.852 83.187 70.543 1.00 20.07 89 ALA A C 1
ATOM 693 O O . ALA A 1 89 ? 14.977 82.927 70.108 1.00 21.30 89 ALA A O 1
ATOM 695 N N . GLY A 1 90 ? 12.873 83.651 69.773 1.00 21.16 90 GLY A N 1
ATOM 696 C CA . GLY A 1 90 ? 13.087 83.883 68.354 1.00 21.65 90 GLY A CA 1
ATOM 697 C C . GLY A 1 90 ? 14.134 84.952 68.110 1.00 23.02 90 GLY A C 1
ATOM 698 O O . GLY A 1 90 ? 15.054 84.759 67.317 1.00 23.73 90 GLY A O 1
ATOM 699 N N . LEU A 1 91 ? 13.997 86.084 68.795 1.00 21.75 91 LEU A N 1
ATOM 700 C CA . LEU A 1 91 ? 14.947 87.171 68.646 1.00 24.13 91 LEU A CA 1
ATOM 701 C C . LEU A 1 91 ? 16.353 86.693 69.008 1.00 25.65 91 LEU A C 1
ATOM 702 O O . LEU A 1 91 ? 17.319 87.041 68.333 1.00 26.35 91 LEU A O 1
ATOM 707 N N . CYS A 1 92 ? 16.461 85.891 70.067 1.00 26.82 92 CYS A N 1
ATOM 708 C CA . CYS A 1 92 ? 17.758 85.380 70.515 1.00 30.64 92 CYS A CA 1
ATOM 709 C C . CYS A 1 92 ? 18.381 84.377 69.552 1.00 32.20 92 CYS A C 1
ATOM 710 O O . CYS A 1 92 ? 19.602 84.326 69.406 1.00 33.50 92 CYS A O 1
ATOM 713 N N . PHE A 1 93 ? 17.542 83.574 68.908 1.00 34.65 93 PHE A N 1
ATOM 714 C CA . PHE A 1 93 ? 18.021 82.563 67.974 1.00 37.88 93 PHE A CA 1
ATOM 715 C C . PHE A 1 93 ? 18.782 83.200 66.813 1.00 40.15 93 PHE A C 1
ATOM 716 O O . PHE A 1 93 ? 20.005 83.109 66.738 1.00 41.82 93 PHE A O 1
ATOM 724 N N . GLY A 1 94 ? 18.052 83.832 65.902 1.00 42.84 94 GLY A N 1
ATOM 725 C CA . GLY A 1 94 ? 18.689 84.477 64.768 1.00 44.21 94 GLY A CA 1
ATOM 726 C C . GLY A 1 94 ? 18.120 85.859 64.525 1.00 44.97 94 GLY A C 1
ATOM 727 O O . GLY A 1 94 ? 17.076 86.211 65.073 1.00 44.46 94 GLY A O 1
ATOM 728 N N . ASP A 1 104 ? 24.422 95.722 72.202 1.00 74.92 104 ASP A N 1
ATOM 729 C CA . ASP A 1 104 ? 23.357 96.502 71.590 1.00 74.25 104 ASP A CA 1
ATOM 730 C C . ASP A 1 104 ? 22.061 95.705 71.588 1.00 73.59 104 ASP A C 1
ATOM 731 O O . ASP A 1 104 ? 21.175 95.931 72.416 1.00 73.80 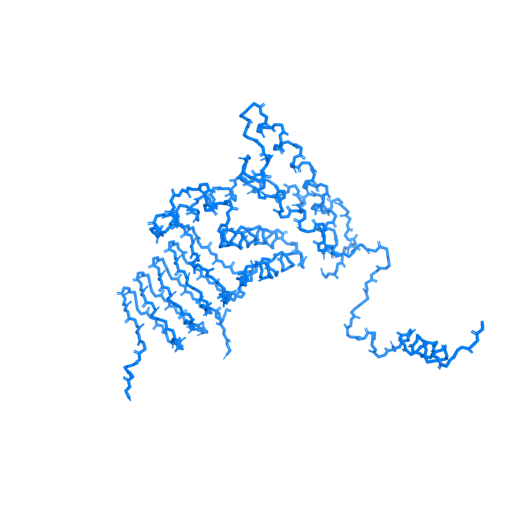104 ASP A O 1
ATOM 736 N N . ASN A 1 105 ? 21.957 94.765 70.654 1.00 72.63 105 ASN A N 1
ATOM 737 C CA . ASN A 1 105 ? 20.765 93.937 70.537 1.00 71.59 105 ASN A CA 1
ATOM 738 C C . ASN A 1 105 ? 20.909 92.573 71.195 1.00 70.67 105 ASN A C 1
ATOM 739 O O . ASN A 1 105 ? 21.229 91.575 70.546 1.00 70.52 105 ASN A O 1
ATOM 744 N N . GLU A 1 106 ? 20.684 92.559 72.504 1.00 69.38 106 GLU A N 1
ATOM 745 C CA . GLU A 1 106 ? 20.723 91.343 73.302 1.00 67.97 106 GLU A CA 1
ATOM 746 C C . GLU A 1 106 ? 19.302 91.194 73.833 1.00 65.32 106 GLU A C 1
ATOM 747 O O . GLU A 1 106 ? 19.048 91.316 75.033 1.00 65.23 106 GLU A O 1
ATOM 753 N N . PRO A 1 107 ? 18.360 90.910 72.921 1.00 62.50 107 PRO A N 1
ATOM 754 C CA . PRO A 1 107 ? 16.933 90.729 73.166 1.00 59.58 107 PRO A CA 1
ATOM 755 C C . PRO A 1 107 ? 16.476 90.760 74.617 1.00 56.92 107 PRO A C 1
ATOM 756 O O . PRO A 1 107 ? 16.673 89.805 75.368 1.00 58.21 107 PRO A O 1
ATOM 760 N N . CYS A 1 108 ? 15.877 91.879 75.006 1.00 52.90 108 CYS A N 1
ATOM 761 C CA . CYS A 1 108 ? 15.358 92.024 76.355 1.00 48.98 108 CYS A CA 1
ATOM 762 C C . CYS A 1 108 ? 13.868 91.718 76.267 1.00 45.74 108 CYS A C 1
ATOM 763 O O . CYS A 1 108 ? 13.225 92.009 75.257 1.00 43.88 108 CYS A O 1
ATOM 766 N N . ARG A 1 109 ? 13.331 91.108 77.315 1.00 42.65 109 ARG A N 1
ATOM 767 C CA . ARG A 1 109 ? 11.920 90.753 77.355 1.00 39.80 109 ARG A CA 1
ATOM 768 C C . ARG A 1 109 ? 11.051 91.966 77.038 1.00 37.25 109 ARG A C 1
ATOM 769 O O . ARG A 1 109 ? 9.952 91.837 76.503 1.00 33.78 109 ARG A O 1
ATOM 777 N N . GLU A 1 110 ? 11.559 93.142 77.386 1.00 35.66 110 GLU A N 1
ATOM 778 C CA . GLU A 1 110 ? 10.863 94.399 77.153 1.00 35.17 110 GLU A CA 1
ATOM 779 C C . GLU A 1 110 ? 10.455 94.518 75.685 1.00 32.38 110 GLU A C 1
ATOM 780 O O . GLU A 1 110 ? 9.328 94.896 75.367 1.00 30.61 110 GLU A O 1
ATOM 786 N N . THR A 1 111 ? 11.383 94.189 74.796 1.00 29.67 111 THR A N 1
ATOM 787 C CA . THR A 1 111 ? 11.127 94.251 73.366 1.00 29.22 111 THR A CA 1
ATOM 788 C C . THR A 1 111 ? 10.118 93.175 72.964 1.00 27.27 111 THR A C 1
ATOM 789 O O . THR A 1 111 ? 9.195 93.432 72.194 1.00 25.82 111 THR A O 1
ATOM 793 N N . ALA A 1 112 ? 10.305 91.972 73.495 1.00 23.86 112 ALA A N 1
ATOM 794 C CA . ALA A 1 112 ? 9.432 90.848 73.188 1.00 22.12 112 ALA A CA 1
ATOM 795 C C . ALA A 1 112 ? 8.018 91.034 73.720 1.00 20.57 112 ALA A C 1
ATOM 796 O O . ALA A 1 112 ? 7.056 90.641 73.069 1.00 17.88 112 ALA A O 1
ATOM 798 N N . SER A 1 113 ? 7.882 91.635 74.897 1.00 20.80 113 SER A N 1
ATOM 799 C CA . SER A 1 113 ? 6.551 91.819 75.469 1.00 22.66 113 SER A CA 1
ATOM 800 C C . SER A 1 113 ? 5.698 92.799 74.662 1.00 23.79 113 SER A C 1
ATOM 801 O O . SER A 1 113 ? 4.495 92.600 74.513 1.00 22.58 113 SER A O 1
ATOM 804 N N . LEU A 1 114 ? 6.319 93.850 74.128 1.00 23.89 114 LEU A N 1
ATOM 805 C CA . LEU A 1 114 ? 5.575 94.822 73.335 1.00 24.74 114 LEU A CA 1
ATOM 806 C C . LEU A 1 114 ? 5.154 94.196 71.996 1.00 23.73 114 LEU A C 1
ATOM 807 O O . LEU A 1 114 ? 4.036 94.408 71.523 1.00 24.24 114 LEU A O 1
ATOM 812 N N . LEU A 1 115 ? 6.045 93.416 71.390 1.00 23.22 115 LEU A N 1
ATOM 813 C CA . LEU A 1 115 ? 5.716 92.755 70.133 1.00 21.18 115 LEU A CA 1
ATOM 814 C C . LEU A 1 115 ? 4.558 91.792 70.386 1.00 19.79 115 LEU A C 1
ATOM 815 O O . LEU A 1 115 ? 3.627 91.698 69.587 1.00 19.51 115 LEU A O 1
ATOM 820 N N . ALA A 1 116 ? 4.608 91.084 71.510 1.00 18.59 116 ALA A N 1
ATOM 821 C CA . ALA A 1 116 ? 3.546 90.139 71.849 1.00 17.20 116 ALA A CA 1
ATOM 822 C C . ALA A 1 116 ? 2.224 90.878 72.010 1.00 16.95 116 ALA A C 1
ATOM 823 O O . ALA A 1 116 ? 1.184 90.401 71.560 1.00 16.30 116 ALA A O 1
ATOM 825 N N . ALA A 1 117 ? 2.266 92.049 72.642 1.00 17.53 117 ALA A N 1
ATOM 826 C CA . ALA A 1 117 ? 1.052 92.835 72.830 1.00 17.58 117 ALA A CA 1
ATOM 827 C C . ALA A 1 117 ? 0.563 93.356 71.470 1.00 16.72 117 ALA A C 1
ATOM 828 O O . ALA A 1 117 ? -0.644 93.387 71.203 1.00 16.86 117 ALA A O 1
ATOM 830 N N . ARG A 1 118 ? 1.501 93.757 70.616 1.00 19.94 118 ARG A N 1
ATOM 831 C CA . ARG A 1 118 ? 1.164 94.256 69.280 1.00 19.49 118 ARG A CA 1
ATOM 832 C C . ARG A 1 118 ? 0.436 93.153 68.509 1.00 20.26 118 ARG A C 1
ATOM 833 O O . ARG A 1 118 ? -0.553 93.404 67.817 1.00 18.00 118 ARG A O 1
ATOM 841 N N . PHE A 1 119 ? 0.931 91.924 68.627 1.00 18.03 119 PHE A N 1
ATOM 842 C CA . PHE A 1 119 ? 0.287 90.815 67.945 1.00 17.46 119 PHE A CA 1
ATOM 843 C C . PHE A 1 119 ? -1.144 90.656 68.440 1.00 17.71 119 PHE A C 1
ATOM 844 O O . PHE A 1 119 ? -2.074 90.514 67.645 1.00 18.25 119 PHE A O 1
ATOM 852 N N . ILE A 1 120 ? -1.310 90.653 69.758 1.00 16.73 120 ILE A N 1
ATOM 853 C CA . ILE A 1 120 ? -2.629 90.489 70.351 1.00 16.89 120 ILE A CA 1
ATOM 854 C C . ILE A 1 120 ? -3.619 91.544 69.883 1.00 17.08 120 ILE A C 1
ATOM 855 O O . ILE A 1 120 ? -4.804 91.255 69.733 1.00 18.48 120 ILE A O 1
ATOM 860 N N . SER A 1 121 ? -3.131 92.759 69.646 1.00 18.18 121 SER A N 1
ATOM 861 C CA . SER A 1 121 ? -3.988 93.843 69.187 1.00 16.84 121 SER A CA 1
ATOM 862 C C . SER A 1 121 ? -4.468 93.576 67.769 1.00 18.04 121 SER A C 1
ATOM 863 O O . SER A 1 121 ? -5.347 94.275 67.265 1.00 17.51 121 SER A O 1
ATOM 866 N N . LYS A 1 122 ? -3.880 92.569 67.128 1.00 18.65 122 LYS A N 1
ATOM 867 C CA . LYS A 1 122 ? -4.255 92.202 65.768 1.00 20.30 122 LYS A CA 1
ATOM 868 C C . LYS A 1 122 ? -5.290 91.080 65.712 1.00 18.67 122 LYS A C 1
ATOM 869 O O . LYS A 1 122 ? -5.807 90.767 64.640 1.00 18.74 122 LYS A O 1
ATOM 875 N N . LEU A 1 123 ? -5.585 90.467 66.853 1.00 16.82 123 LEU A N 1
ATOM 876 C CA . LEU A 1 123 ? -6.557 89.379 66.891 1.00 18.41 123 LEU A CA 1
ATOM 877 C C . LEU A 1 123 ? -7.947 89.764 66.386 1.00 19.73 123 LEU A C 1
ATOM 878 O O . LEU A 1 123 ? -8.622 88.953 65.747 1.00 18.73 123 LEU A O 1
ATOM 883 N N . PRO A 1 124 ? -8.406 90.995 66.672 1.00 19.75 124 PRO A N 1
ATOM 884 C CA . PRO A 1 124 ? -9.742 91.354 66.174 1.00 20.09 124 PRO A CA 1
ATOM 885 C C . PRO A 1 124 ? -9.777 91.330 64.645 1.00 20.40 124 PRO A C 1
ATOM 886 O O . PRO A 1 124 ? -10.749 90.880 64.036 1.00 19.83 124 PRO A O 1
ATOM 890 N N . GLU A 1 125 ? -8.702 91.805 64.031 1.00 20.26 125 GLU A N 1
ATOM 891 C CA . GLU A 1 125 ? -8.605 91.833 62.578 1.00 21.32 125 GLU A CA 1
ATOM 892 C C . GLU A 1 125 ? -8.458 90.411 62.044 1.00 19.57 125 GLU A C 1
ATOM 893 O O . GLU A 1 125 ? -9.054 90.062 61.033 1.00 16.67 125 GLU A O 1
ATOM 899 N N . LEU A 1 126 ? -7.663 89.590 62.726 1.00 18.65 126 LEU A N 1
ATOM 900 C CA . LEU A 1 126 ? -7.484 88.214 62.292 1.00 18.38 126 LEU A CA 1
ATOM 901 C C . LEU A 1 126 ? -8.830 87.505 62.306 1.00 17.52 126 LEU A C 1
ATOM 902 O O . LEU A 1 126 ? -9.139 86.728 61.409 1.00 16.59 126 LEU A O 1
ATOM 907 N N . ARG A 1 127 ? -9.637 87.788 63.322 1.00 16.70 127 ARG A N 1
ATOM 908 C CA . ARG A 1 127 ? -10.958 87.181 63.435 1.00 17.80 127 ARG A CA 1
ATOM 909 C C . ARG A 1 127 ? -11.808 87.587 62.235 1.00 19.27 127 ARG A C 1
ATOM 910 O O . ARG A 1 127 ? -12.540 86.765 61.683 1.00 19.45 127 ARG A O 1
ATOM 918 N N . ARG A 1 128 ? -11.710 88.856 61.841 1.00 18.16 128 ARG A N 1
ATOM 919 C CA . ARG A 1 128 ? -12.471 89.359 60.699 1.00 20.75 128 ARG A CA 1
ATOM 920 C C . ARG A 1 128 ? -12.071 88.665 59.404 1.00 20.03 128 ARG A C 1
ATOM 921 O O . ARG A 1 128 ? -12.924 88.324 58.586 1.00 21.00 128 ARG A O 1
ATOM 929 N N . ILE A 1 129 ? -10.771 88.462 59.210 1.00 18.57 129 ILE A N 1
ATOM 930 C CA . ILE A 1 129 ? -10.309 87.810 57.994 1.00 20.15 129 ILE A CA 1
ATOM 931 C C . ILE A 1 129 ? -10.657 86.329 57.994 1.00 19.25 129 ILE A C 1
ATOM 932 O O . ILE A 1 129 ? -11.205 85.816 57.025 1.00 20.07 129 ILE A O 1
ATOM 937 N N . LEU A 1 130 ? -10.344 85.650 59.090 1.00 17.66 130 LEU A N 1
ATOM 938 C CA . LEU A 1 130 ? -10.626 84.232 59.186 1.00 17.13 130 LEU A CA 1
ATOM 939 C C . LEU A 1 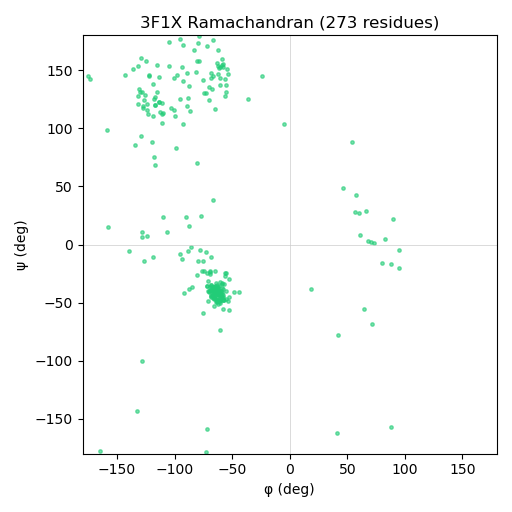130 ? -12.111 83.977 59.005 1.00 16.30 130 LEU A C 1
ATOM 940 O O . LEU A 1 130 ? -12.492 82.958 58.457 1.00 17.32 130 LEU A O 1
ATOM 945 N N . ALA A 1 131 ? -12.947 84.910 59.457 1.00 18.15 131 ALA A N 1
ATOM 946 C CA . ALA A 1 131 ? -14.389 84.761 59.304 1.00 18.16 131 ALA A CA 1
ATOM 947 C C . ALA A 1 131 ? -14.747 84.602 57.821 1.00 18.46 131 ALA A C 1
ATOM 948 O O . ALA A 1 131 ? -15.627 83.814 57.471 1.00 17.67 131 ALA A O 1
ATOM 950 N N . THR A 1 132 ? -14.060 85.337 56.947 1.00 19.19 132 THR A N 1
ATOM 951 C CA . THR A 1 132 ? -14.345 85.233 55.517 1.00 18.46 132 THR A CA 1
ATOM 952 C C . THR A 1 132 ? -13.862 83.895 54.974 1.00 17.51 132 THR A C 1
ATOM 953 O O . THR A 1 132 ? -14.455 83.345 54.038 1.00 17.32 132 THR A O 1
ATOM 957 N N . ASP A 1 133 ? -12.784 83.370 55.554 1.00 18.19 133 ASP A N 1
ATOM 958 C CA . ASP A 1 133 ? -12.250 82.074 55.118 1.00 18.44 133 ASP A CA 1
ATOM 959 C C . ASP A 1 133 ? -13.244 80.970 55.482 1.00 18.07 133 ASP A C 1
ATOM 960 O O . ASP A 1 133 ? -13.464 80.045 54.702 1.00 17.29 133 ASP A O 1
ATOM 965 N N . VAL A 1 134 ? -13.832 81.063 56.671 1.00 18.21 134 VAL A N 1
ATOM 966 C CA . VAL A 1 134 ? -14.813 80.071 57.098 1.00 18.55 134 VAL A CA 1
ATOM 967 C C . VAL A 1 134 ? -16.044 80.135 56.194 1.00 19.98 134 VAL A C 1
ATOM 968 O O . VAL A 1 134 ? -16.610 79.101 55.831 1.00 17.92 134 VAL A O 1
ATOM 972 N N . GLU A 1 135 ? -16.459 81.349 55.83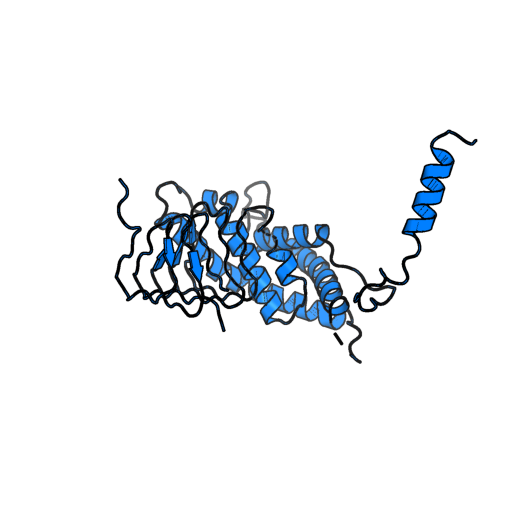6 1.00 20.25 135 GLU A N 1
ATOM 973 C CA . GLU A 1 135 ? -17.617 81.528 54.965 1.00 23.73 135 GLU A CA 1
ATOM 974 C C . GLU A 1 135 ? -17.362 80.916 53.595 1.00 22.36 135 GLU A C 1
ATOM 975 O O . GLU A 1 135 ? -18.237 80.264 53.030 1.00 23.95 135 GLU A O 1
ATOM 981 N N . ALA A 1 136 ? -16.161 81.130 53.065 1.00 21.36 136 ALA A N 1
ATOM 982 C CA . ALA A 1 136 ? -15.800 80.592 51.764 1.00 23.34 136 ALA A CA 1
ATOM 983 C C . ALA A 1 136 ? -15.769 79.068 51.819 1.00 24.94 136 ALA A C 1
ATOM 984 O O . ALA A 1 136 ? -16.145 78.396 50.854 1.00 26.39 136 ALA A O 1
ATOM 986 N N . ALA A 1 137 ? -15.329 78.523 52.950 1.00 24.81 137 ALA A N 1
ATOM 987 C CA . ALA A 1 137 ? -15.256 77.072 53.113 1.00 27.54 137 ALA A CA 1
ATOM 988 C C . ALA A 1 137 ? -16.653 76.459 53.161 1.00 29.03 137 ALA A C 1
ATOM 989 O O . ALA A 1 137 ? -16.873 75.355 52.665 1.00 28.98 137 ALA A O 1
ATOM 991 N N . TYR A 1 138 ? -17.592 77.185 53.755 1.00 30.57 138 TYR A N 1
ATOM 992 C CA . TYR A 1 138 ? -18.968 76.724 53.866 1.00 33.16 138 TYR A CA 1
ATOM 993 C C . TYR A 1 138 ? -19.722 76.832 52.537 1.00 34.15 138 TYR A C 1
ATOM 994 O O . TYR A 1 138 ? -20.220 75.842 52.010 1.00 33.64 138 TYR A O 1
ATOM 1003 N N . TYR A 1 139 ? -19.803 78.045 52.004 1.00 36.31 139 TYR A N 1
ATOM 1004 C CA . TYR A 1 139 ? -20.518 78.293 50.756 1.00 40.60 139 TYR A CA 1
ATOM 1005 C C . TYR A 1 139 ? -20.091 77.480 49.542 1.00 41.45 139 TYR A C 1
ATOM 1006 O O . TYR A 1 139 ? -20.900 77.249 48.646 1.00 41.76 139 TYR A O 1
ATOM 1015 N N . GLY A 1 140 ? -18.840 77.040 49.501 1.00 42.97 140 GLY A N 1
ATOM 10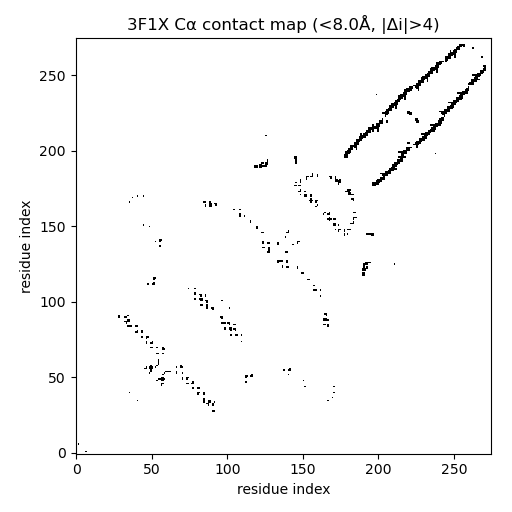16 C CA . GLY A 1 140 ? -18.396 76.277 48.349 1.00 45.83 140 GLY A CA 1
ATOM 1017 C C . GLY A 1 140 ? -18.213 74.795 48.598 1.00 47.95 140 GLY A C 1
ATOM 1018 O O . GLY A 1 140 ? -17.664 74.080 47.757 1.00 47.90 140 GLY A O 1
ATOM 1019 N N . ASP A 1 141 ? -18.690 74.327 49.746 1.00 49.54 141 ASP A N 1
ATOM 1020 C CA . ASP A 1 141 ? -18.558 72.922 50.114 1.00 51.05 141 ASP A CA 1
ATOM 1021 C C . ASP A 1 141 ? -19.910 72.342 50.528 1.00 51.09 141 ASP A C 1
ATOM 1022 O O . ASP A 1 141 ? -20.315 72.447 51.685 1.00 50.79 141 ASP A O 1
ATOM 1027 N N . PRO A 1 142 ? -20.633 71.727 49.581 1.00 50.90 142 PRO A N 1
ATOM 1028 C CA . PRO A 1 142 ? -21.939 71.143 49.897 1.00 51.04 142 PRO A CA 1
ATOM 1029 C C . PRO A 1 142 ? -21.833 70.137 51.038 1.00 51.13 142 PRO A C 1
ATOM 1030 O O . PRO A 1 142 ? -22.808 69.871 51.739 1.00 49.93 142 PRO A O 1
ATOM 1034 N N . ALA A 1 143 ? -20.638 69.579 51.213 1.00 52.08 143 ALA A N 1
ATOM 1035 C CA . ALA A 1 143 ? -20.388 68.599 52.265 1.00 53.29 143 ALA A CA 1
ATOM 1036 C C . ALA A 1 143 ? -20.289 69.284 53.627 1.00 53.62 143 ALA A C 1
ATOM 1037 O O . ALA A 1 143 ? -20.327 68.628 54.671 1.00 53.49 143 ALA A O 1
ATOM 1039 N N . ALA A 1 144 ? -20.148 70.604 53.607 1.00 53.67 144 ALA A N 1
ATOM 1040 C CA . ALA A 1 144 ? -20.080 71.378 54.839 1.00 54.21 144 ALA A CA 1
ATOM 1041 C C . ALA A 1 144 ? -21.525 71.679 55.185 1.00 53.67 144 ALA A C 1
ATOM 1042 O O . ALA A 1 144 ? -22.312 72.032 54.305 1.00 54.17 144 ALA A O 1
ATOM 1044 N N . THR A 1 145 ? -21.884 71.540 56.456 1.00 53.50 145 THR A N 1
ATOM 1045 C CA . THR A 1 145 ? -23.266 71.777 56.844 1.00 53.09 145 THR A CA 1
ATOM 1046 C C . THR A 1 145 ? -23.445 72.748 58.006 1.00 51.12 145 THR A C 1
ATOM 1047 O O . THR A 1 145 ? -24.551 72.878 58.531 1.00 51.37 145 THR A O 1
ATOM 1051 N N . CYS A 1 146 ? -22.377 73.439 58.398 1.00 48.65 146 CYS A N 1
ATOM 1052 C CA . CYS A 1 146 ? -22.451 74.389 59.507 1.00 45.56 146 CYS A CA 1
ATOM 1053 C C . CYS A 1 146 ? -21.136 75.151 59.693 1.00 42.71 146 CYS A C 1
ATOM 1054 O O . CYS A 1 146 ? -20.061 74.597 59.477 1.00 41.87 146 CYS A O 1
ATOM 1057 N N . PHE A 1 147 ? -21.220 76.420 60.088 1.00 39.50 147 PHE A N 1
ATOM 1058 C CA . PHE A 1 147 ? -20.012 77.204 60.323 1.00 35.82 147 PHE A CA 1
ATOM 1059 C C . PHE A 1 147 ? -19.279 76.548 61.487 1.00 34.43 147 PHE A C 1
ATOM 1060 O O . PHE A 1 147 ? -18.052 76.490 61.513 1.00 30.66 147 PHE A O 1
ATOM 1068 N N . GLY A 1 148 ? -20.056 76.058 62.450 1.00 33.59 148 GLY A N 1
ATOM 1069 C CA . GLY A 1 148 ? -19.496 75.417 63.625 1.00 32.63 148 GLY A CA 1
ATOM 1070 C C . GLY A 1 148 ? -18.708 74.152 63.349 1.00 31.28 148 GLY A C 1
ATOM 1071 O O . GLY A 1 148 ? -17.683 73.913 63.983 1.00 31.01 148 GLY A O 1
ATOM 1072 N N . GLU A 1 149 ? -19.185 73.338 62.412 1.00 30.40 149 GLU A N 1
ATOM 1073 C CA . GLU A 1 149 ? -18.511 72.095 62.057 1.00 30.78 149 GLU A CA 1
ATOM 1074 C C . GLU A 1 149 ? -17.185 72.410 61.381 1.00 28.69 149 GLU A C 1
ATOM 1075 O O . GLU A 1 149 ? -16.189 71.705 61.567 1.00 26.86 149 GLU A O 1
ATOM 1081 N N . ILE A 1 150 ? -17.181 73.471 60.584 1.00 26.55 150 ILE A N 1
ATOM 1082 C CA . ILE A 1 150 ? -15.982 73.877 59.867 1.00 24.79 150 ILE A CA 1
ATOM 1083 C C . ILE A 1 150 ? -14.885 74.335 60.814 1.00 24.05 150 ILE A C 1
ATOM 1084 O O . ILE A 1 150 ? -13.763 73.843 60.749 1.00 22.89 150 ILE A O 1
ATOM 1089 N N . ILE A 1 151 ? -15.215 75.267 61.700 1.00 24.59 151 ILE A N 1
ATOM 1090 C CA . ILE A 1 151 ? -14.248 75.786 62.661 1.00 24.12 151 ILE A CA 1
ATOM 1091 C C . ILE A 1 151 ? -13.755 74.689 63.598 1.00 25.92 151 ILE A C 1
ATOM 1092 O O . ILE A 1 151 ? -12.566 74.625 63.934 1.00 25.54 151 ILE A O 1
ATOM 1097 N N . SER A 1 152 ? -14.678 73.822 64.002 1.00 24.47 152 SER A N 1
ATOM 1098 C CA . SER A 1 152 ? -14.382 72.748 64.944 1.00 26.55 152 SER A CA 1
ATOM 1099 C C . SER A 1 152 ? -13.499 71.585 64.499 1.00 25.74 152 SER A C 1
ATOM 1100 O O . SER A 1 152 ? -12.719 71.081 65.305 1.00 24.70 152 SER A O 1
ATOM 1103 N N . CYS A 1 153 ? -13.602 71.144 63.246 1.00 25.64 153 CYS A N 1
ATOM 1104 C CA . CYS A 1 153 ? -12.772 70.022 62.827 1.00 25.31 153 CYS A CA 1
ATOM 1105 C C . CYS A 1 153 ? -12.151 70.055 61.436 1.00 24.75 153 CYS A C 1
ATOM 1106 O O . CYS A 1 153 ? -11.375 69.163 61.093 1.00 24.12 153 CYS A O 1
ATOM 1109 N N . TYR A 1 154 ? -12.482 71.053 60.625 1.00 23.64 154 TYR A N 1
ATOM 1110 C CA . TYR A 1 154 ? -11.889 71.130 59.290 1.00 24.33 154 TYR A CA 1
ATOM 1111 C C . TYR A 1 154 ? -10.413 71.488 59.419 1.00 24.43 154 TYR A C 1
ATOM 1112 O O . TYR A 1 154 ? -10.058 72.498 60.027 1.00 23.05 154 TYR A O 1
ATOM 1121 N N . PRO A 1 155 ? -9.531 70.657 58.849 1.00 23.84 155 PRO A N 1
ATOM 1122 C CA . PRO A 1 155 ? -8.087 70.894 58.912 1.00 23.33 155 PRO A CA 1
ATOM 1123 C C . PRO A 1 155 ? -7.629 72.172 58.212 1.00 22.67 155 PRO A C 1
ATOM 1124 O O . PRO A 1 155 ? -6.702 72.835 58.669 1.00 22.14 155 PRO A O 1
ATOM 1128 N N . ALA A 1 156 ? -8.286 72.516 57.111 1.00 22.71 156 ALA A N 1
ATOM 1129 C CA . ALA A 1 156 ? -7.932 73.707 56.353 1.00 23.74 156 ALA A CA 1
ATOM 1130 C C . ALA A 1 156 ? -8.000 74.983 57.187 1.00 22.07 156 ALA A C 1
ATOM 1131 O O . ALA A 1 156 ? -7.097 75.814 57.127 1.00 21.39 156 ALA A O 1
ATOM 1133 N N . ILE A 1 157 ? -9.067 75.143 57.964 1.00 23.21 157 ILE A N 1
ATOM 1134 C CA . ILE A 1 157 ? -9.212 76.335 58.789 1.00 23.47 157 ILE A CA 1
ATOM 1135 C C . ILE A 1 157 ? -8.073 76.444 59.791 1.00 22.72 157 ILE A C 1
ATOM 1136 O O . ILE A 1 157 ? -7.612 77.538 60.093 1.00 21.54 157 ILE A O 1
ATOM 1141 N N . ARG A 1 158 ? -7.621 75.300 60.294 1.00 20.73 158 ARG A N 1
ATOM 1142 C CA . ARG A 1 158 ? -6.529 75.263 61.252 1.00 18.48 158 ARG A CA 1
ATOM 1143 C C . ARG A 1 158 ? -5.230 75.710 60.599 1.00 16.55 158 ARG A C 1
ATOM 1144 O O . ARG A 1 158 ? -4.479 76.495 61.174 1.00 15.16 158 ARG A O 1
ATOM 1152 N N . ALA A 1 159 ? -4.968 75.212 59.391 1.00 15.64 159 ALA A N 1
ATOM 1153 C CA . ALA A 1 159 ? -3.752 75.582 58.668 1.00 15.41 159 ALA A CA 1
ATOM 1154 C C . ALA A 1 159 ? -3.787 77.063 58.299 1.00 16.17 159 ALA A C 1
ATOM 1155 O O . ALA A 1 159 ? -2.807 77.779 58.487 1.00 17.38 159 ALA A O 1
ATOM 1157 N N . ILE A 1 160 ? -4.921 77.519 57.776 1.00 15.86 160 ILE A N 1
ATOM 1158 C CA . ILE A 1 160 ? -5.066 78.917 57.381 1.00 17.59 160 ILE A CA 1
ATOM 1159 C C . ILE A 1 160 ? -4.962 79.831 58.606 1.00 18.62 160 ILE A C 1
ATOM 1160 O O . ILE A 1 160 ? -4.372 80.910 58.539 1.00 17.02 160 ILE A O 1
ATOM 1165 N N . SER A 1 161 ? -5.526 79.396 59.727 1.00 17.77 161 SER A N 1
ATOM 1166 C CA . SER A 1 161 ? -5.450 80.178 60.955 1.00 17.55 161 SER A CA 1
ATOM 1167 C C . SER A 1 161 ? -3.994 80.300 61.382 1.00 17.00 161 SER A C 1
ATOM 1168 O O . SER A 1 161 ? -3.520 81.399 61.670 1.00 15.11 161 SER A O 1
ATOM 1171 N N . ASN A 1 162 ? -3.284 79.169 61.416 1.00 15.86 162 ASN A N 1
ATOM 1172 C CA . ASN A 1 162 ? -1.873 79.166 61.809 1.00 15.45 162 ASN A CA 1
ATOM 1173 C C . ASN A 1 162 ? -1.083 80.089 60.877 1.00 15.88 162 ASN A C 1
ATOM 1174 O O . ASN A 1 162 ? -0.224 80.856 61.321 1.00 13.68 162 ASN A O 1
ATOM 1179 N N . TYR A 1 163 ? -1.369 79.997 59.581 1.00 13.87 163 TYR A N 1
ATOM 1180 C CA . TYR A 1 163 ? -0.704 80.839 58.590 1.00 15.37 163 TYR A CA 1
ATOM 1181 C C . TYR A 1 163 ? -0.904 82.332 58.878 1.00 16.55 163 TYR A C 1
ATOM 1182 O O . TYR A 1 163 ? 0.066 83.085 58.981 1.00 18.09 163 TYR A O 1
ATOM 1191 N N . ARG A 1 164 ? -2.157 82.769 58.990 1.00 16.30 164 ARG A N 1
ATOM 1192 C CA . ARG A 1 164 ? -2.413 84.188 59.247 1.00 15.68 164 ARG A CA 1
ATOM 1193 C C . ARG A 1 164 ? -1.793 84.647 60.558 1.00 14.76 164 ARG A C 1
ATOM 1194 O O . ARG A 1 164 ? -1.363 85.791 60.679 1.00 15.63 164 ARG A O 1
ATOM 1202 N N . ILE A 1 165 ? -1.725 83.754 61.536 1.00 14.51 165 ILE A N 1
ATOM 1203 C CA . ILE A 1 165 ? -1.109 84.098 62.808 1.00 13.86 165 ILE A CA 1
ATOM 1204 C C . ILE A 1 165 ? 0.396 84.289 62.599 1.00 14.26 165 ILE A C 1
ATOM 1205 O O . ILE A 1 165 ? 0.991 85.272 63.070 1.00 13.08 165 ILE A O 1
ATOM 1210 N N . ALA A 1 166 ? 0.996 83.354 61.865 1.00 10.85 166 ALA A N 1
ATOM 1211 C CA . ALA A 1 166 ? 2.421 83.380 61.588 1.00 14.16 166 ALA A CA 1
ATOM 1212 C C . ALA A 1 166 ? 2.812 84.562 60.711 1.00 14.85 166 ALA A C 1
ATOM 1213 O O . ALA A 1 166 ? 3.844 85.183 60.934 1.00 14.64 166 ALA A O 1
ATOM 1215 N N . HIS A 1 167 ? 1.980 84.872 59.724 1.00 16.28 167 HIS A N 1
ATOM 1216 C CA . HIS A 1 167 ? 2.252 85.981 58.819 1.00 16.77 167 HIS A CA 1
ATOM 1217 C C . HIS A 1 167 ? 2.350 87.297 59.586 1.00 17.48 167 HIS A C 1
ATOM 1218 O O . HIS A 1 167 ? 3.272 88.077 59.370 1.00 16.97 167 HIS A O 1
ATOM 1225 N N . GLU A 1 168 ? 1.397 87.527 60.482 1.00 17.26 168 GLU A N 1
ATOM 1226 C CA . GLU A 1 168 ? 1.362 88.744 61.284 1.00 19.47 168 GLU A CA 1
ATOM 1227 C C . GLU A 1 168 ? 2.633 88.850 62.127 1.00 20.06 168 GLU A C 1
ATOM 1228 O O . GLU A 1 168 ? 3.243 89.915 62.230 1.00 18.96 168 GLU A O 1
ATOM 1234 N N . LEU A 1 169 ? 3.037 87.730 62.714 1.00 17.59 169 LEU A N 1
ATOM 1235 C CA . LEU A 1 169 ? 4.247 87.678 63.523 1.00 18.21 169 LEU A CA 1
ATOM 1236 C C . LEU A 1 169 ? 5.458 88.017 62.641 1.00 17.99 169 LEU A C 1
ATOM 1237 O O . LEU A 1 169 ? 6.381 88.703 63.074 1.00 15.93 169 LEU A O 1
ATOM 1242 N N . LEU A 1 170 ? 5.442 87.541 61.398 1.00 18.63 170 LEU A N 1
ATOM 1243 C CA . LEU A 1 170 ? 6.534 87.814 60.470 1.00 21.69 170 LEU A CA 1
ATOM 1244 C C . LEU A 1 170 ? 6.557 89.305 60.168 1.00 21.43 170 LEU A C 1
ATOM 1245 O O . LEU A 1 170 ? 7.608 89.940 60.202 1.00 22.09 170 LEU A O 1
ATOM 1250 N N . ILE A 1 171 ? 5.387 89.853 59.868 1.00 21.02 171 ILE A N 1
ATOM 1251 C CA . ILE A 1 171 ? 5.248 91.275 59.570 1.00 23.83 171 ILE A CA 1
ATOM 1252 C C . ILE A 1 171 ? 5.802 92.136 60.700 1.00 24.71 171 ILE A C 1
ATOM 1253 O O . ILE A 1 171 ? 6.445 93.159 60.457 1.00 23.30 171 ILE A O 1
ATOM 1258 N N . LEU A 1 172 ? 5.541 91.718 61.935 1.00 23.87 172 LEU A N 1
ATOM 1259 C CA . LEU A 1 172 ? 6.011 92.447 63.108 1.00 23.70 172 LEU A CA 1
ATOM 1260 C C . LEU A 1 172 ? 7.509 92.288 63.322 1.00 23.56 172 LEU A C 1
ATOM 1261 O O . LEU A 1 172 ? 8.082 92.915 64.203 1.00 25.68 172 LEU A O 1
ATOM 1266 N N . GLY A 1 173 ? 8.132 91.428 62.526 1.00 23.15 173 GLY A N 1
ATOM 1267 C CA . GLY A 1 173 ? 9.562 91.219 62.633 1.00 22.38 173 GLY A CA 1
ATOM 1268 C C . GLY A 1 173 ? 10.033 90.142 63.597 1.00 22.45 173 GLY A C 1
ATOM 1269 O O . GLY A 1 173 ? 11.181 90.175 64.041 1.00 22.28 173 GLY A O 1
ATOM 1270 N N . VAL A 1 174 ? 9.169 89.190 63.932 1.00 20.89 174 VAL A N 1
ATOM 1271 C CA . VAL A 1 174 ? 9.572 88.121 64.837 1.00 19.98 174 VAL A CA 1
ATOM 1272 C C . VAL A 1 174 ? 10.223 87.009 64.019 1.00 20.44 174 VAL A C 1
ATOM 1273 O O . VAL A 1 174 ? 9.572 86.360 63.203 1.00 18.89 174 VAL A O 1
ATOM 1277 N N . PRO A 1 175 ? 11.524 86.767 64.229 1.00 21.01 175 PRO A N 1
ATOM 1278 C CA . PRO A 1 175 ? 12.183 85.711 63.460 1.00 21.41 175 PRO A CA 1
ATOM 1279 C C . PRO A 1 175 ? 11.949 84.293 63.984 1.00 22.05 175 PRO A C 1
ATOM 1280 O O . PRO A 1 175 ? 11.598 84.096 65.151 1.00 19.67 175 PRO A O 1
ATOM 1284 N N . LEU A 1 176 ? 12.128 83.315 63.097 1.00 20.38 176 LEU A N 1
ATOM 1285 C CA . LEU A 1 176 ? 11.992 81.895 63.434 1.00 19.95 176 LEU A CA 1
ATOM 1286 C C . LEU A 1 176 ? 10.599 81.411 63.851 1.00 20.19 176 LEU A C 1
ATOM 1287 O O . LEU A 1 176 ? 10.064 80.466 63.277 1.00 18.12 176 LEU A O 1
ATOM 1292 N N . ILE A 1 177 ? 10.023 82.046 64.860 1.00 18.47 177 ILE A N 1
ATOM 1293 C CA . ILE A 1 177 ? 8.710 81.649 65.334 1.00 18.77 177 ILE A CA 1
ATOM 1294 C C . ILE A 1 177 ? 7.637 81.465 64.251 1.00 17.84 177 ILE A C 1
ATOM 1295 O O . ILE A 1 177 ? 6.855 80.518 64.324 1.00 20.13 177 ILE A O 1
ATOM 1300 N N . PRO A 1 178 ? 7.579 82.350 63.239 1.00 16.47 178 PRO A N 1
ATOM 1301 C CA . PRO A 1 178 ? 6.549 82.175 62.198 1.00 16.21 178 PRO A CA 1
ATOM 1302 C C . PRO A 1 178 ? 6.633 80.839 61.449 1.00 16.18 178 PRO A C 1
ATOM 1303 O O . PRO A 1 178 ? 5.621 80.174 61.241 1.00 15.80 178 PRO A O 1
ATOM 1307 N N . ARG A 1 179 ? 7.840 80.455 61.052 1.00 15.60 179 ARG A N 1
ATOM 1308 C CA . ARG A 1 179 ? 8.051 79.206 60.329 1.00 17.63 179 ARG A CA 1
ATOM 1309 C C . ARG A 1 179 ? 7.716 78.022 61.236 1.00 18.39 179 ARG A C 1
ATOM 1310 O O . ARG A 1 179 ? 7.172 77.009 60.796 1.00 18.14 179 ARG A O 1
ATOM 1318 N N . PHE A 1 180 ? 8.048 78.166 62.512 1.00 20.35 180 PHE A N 1
ATOM 1319 C CA . PHE A 1 180 ? 7.763 77.145 63.505 1.00 19.57 180 PHE A CA 1
ATOM 1320 C C . PHE A 1 180 ? 6.270 76.891 63.511 1.00 17.84 180 PHE A C 1
ATOM 1321 O O . PHE A 1 180 ? 5.815 75.747 63.476 1.00 17.33 180 PHE A O 1
ATOM 1329 N N . ILE A 1 181 ? 5.507 77.974 63.559 1.00 16.69 181 ILE A N 1
ATOM 1330 C CA . ILE A 1 181 ? 4.062 77.878 63.584 1.00 15.38 181 ILE A CA 1
ATOM 1331 C C . ILE A 1 181 ? 3.454 77.264 62.323 1.00 15.95 181 ILE A C 1
ATOM 1332 O O . ILE A 1 181 ? 2.531 76.449 62.430 1.00 14.80 181 ILE A O 1
ATOM 1337 N N . THR A 1 182 ? 3.949 77.621 61.135 1.00 16.15 182 THR A N 1
ATOM 1338 C CA . THR A 1 182 ? 3.372 77.028 59.928 1.00 16.52 182 THR A CA 1
ATOM 1339 C C . THR A 1 182 ? 3.751 75.562 59.774 1.00 17.67 182 THR A C 1
ATOM 1340 O O . THR A 1 182 ? 2.943 74.761 59.305 1.00 18.07 182 THR A O 1
ATOM 1344 N N . GLU A 1 183 ? 4.970 75.200 60.164 1.00 17.90 183 GLU A N 1
ATOM 1345 C CA . GLU A 1 183 ? 5.381 73.803 60.065 1.00 18.46 183 GLU A CA 1
ATOM 1346 C C . GLU A 1 183 ? 4.550 72.969 61.029 1.00 19.64 183 GLU A C 1
ATOM 1347 O O . GLU A 1 183 ? 4.352 71.772 60.817 1.00 17.51 183 GLU A O 1
ATOM 1361 N N . ALA A 1 185 ? 1.359 73.436 61.610 1.00 18.40 185 ALA A N 1
ATOM 1362 C CA . ALA A 1 185 ? 0.122 73.169 60.876 1.00 18.11 185 ALA A CA 1
ATOM 1363 C C . ALA A 1 185 ? 0.433 72.128 59.802 1.00 16.31 185 ALA A C 1
ATOM 1364 O O . ALA A 1 185 ? -0.374 71.250 59.524 1.00 16.01 185 ALA A O 1
ATOM 1366 N N . HIS A 1 186 ? 1.615 72.250 59.207 1.00 15.03 186 HIS A N 1
ATOM 1367 C CA . HIS A 1 186 ? 2.079 71.344 58.160 1.00 17.81 186 HIS A CA 1
ATOM 1368 C C . HIS A 1 186 ? 2.015 69.902 58.680 1.00 19.13 186 HIS A C 1
ATOM 1369 O O . HIS A 1 186 ? 1.498 68.999 58.013 1.00 19.03 186 HIS A O 1
ATOM 1376 N N . SER A 1 187 ? 2.521 69.707 59.892 1.00 19.54 187 SER A N 1
ATOM 1377 C CA . SER A 1 187 ? 2.537 68.396 60.528 1.00 20.79 187 SER A CA 1
ATOM 1378 C C . SER A 1 187 ? 1.131 67.898 60.858 1.00 22.03 187 SER A C 1
ATOM 1379 O O . SER A 1 187 ? 0.807 66.750 60.584 1.00 19.54 187 SER A O 1
ATOM 1382 N N . GLU A 1 188 ? 0.304 68.771 61.433 1.00 23.21 188 GLU A N 1
ATOM 1383 C CA . GLU A 1 188 ? -1.052 68.406 61.824 1.00 23.77 188 GLU A CA 1
ATOM 1384 C C . GLU A 1 188 ? -2.081 68.301 60.700 1.00 22.76 188 GLU A C 1
ATOM 1385 O O . GLU A 1 188 ? -3.095 67.610 60.853 1.00 21.43 188 GLU A O 1
ATOM 1391 N N . THR A 1 189 ? -1.840 68.963 59.571 1.00 19.64 189 THR A N 1
ATOM 1392 C CA . THR A 1 189 ? -2.818 68.942 58.478 1.00 18.68 189 THR A CA 1
ATOM 1393 C C . THR A 1 189 ? -2.316 68.519 57.103 1.00 16.93 189 THR A C 1
ATOM 1394 O O . THR A 1 189 ? -3.119 68.245 56.214 1.00 17.41 189 THR A O 1
ATOM 1398 N N . GLY A 1 190 ? -1.003 68.485 56.923 1.00 16.49 190 GLY A N 1
ATOM 1399 C CA . GLY A 1 190 ? -0.446 68.123 55.636 1.00 16.48 190 GLY A CA 1
ATOM 1400 C C . GLY A 1 190 ? -0.430 69.322 54.693 1.00 13.24 190 GLY A C 1
ATOM 1401 O O . GLY A 1 190 ? -0.056 69.194 53.522 1.00 13.53 190 GLY A O 1
ATOM 1402 N N . ILE A 1 191 ? -0.824 70.485 55.210 1.00 12.89 191 ILE A N 1
ATOM 1403 C CA . ILE A 1 191 ? -0.871 71.738 54.451 1.00 14.02 191 ILE A CA 1
ATOM 1404 C C . ILE A 1 191 ? 0.327 72.610 54.836 1.00 14.63 191 ILE A C 1
ATOM 1405 O O . ILE A 1 191 ? 0.453 73.024 55.988 1.00 15.54 191 ILE A O 1
ATOM 1410 N N . ASP A 1 192 ? 1.191 72.885 53.860 1.00 15.77 192 ASP A N 1
ATOM 1411 C CA . ASP A 1 192 ? 2.407 73.670 54.075 1.00 16.47 192 ASP A CA 1
ATOM 1412 C C . ASP A 1 192 ? 2.361 75.047 53.410 1.00 16.67 192 ASP A C 1
ATOM 1413 O O . ASP A 1 192 ? 2.498 75.173 52.189 1.00 17.34 192 ASP A O 1
ATOM 1418 N N . ILE A 1 193 ? 2.159 76.075 54.229 1.00 14.90 193 ILE A N 1
ATOM 1419 C CA . ILE A 1 193 ? 2.084 77.460 53.764 1.00 14.46 193 ILE A CA 1
ATOM 1420 C C . ILE A 1 193 ? 3.234 78.251 54.388 1.00 15.83 193 ILE A C 1
ATOM 1421 O O . ILE A 1 193 ? 3.318 78.344 55.610 1.00 14.53 193 ILE A O 1
ATOM 1426 N N . HIS A 1 194 ? 4.113 78.817 53.562 1.00 15.00 194 HIS A N 1
ATOM 1427 C CA . HIS A 1 194 ? 5.234 79.603 54.087 1.00 15.92 194 HIS A CA 1
ATOM 1428 C C . HIS A 1 194 ? 4.663 80.888 54.664 1.00 15.79 194 HIS A C 1
ATOM 1429 O O . HIS A 1 194 ? 3.824 81.532 54.046 1.00 14.63 194 HIS A O 1
ATOM 1436 N N . PRO A 1 195 ? 5.125 81.283 55.856 1.00 16.72 195 PRO A N 1
ATOM 1437 C CA . PRO A 1 195 ? 4.625 82.501 56.488 1.00 17.56 195 PRO A CA 1
ATOM 1438 C C . PRO A 1 195 ? 4.732 83.766 55.637 1.00 18.58 195 PRO A C 1
ATOM 1439 O O . PRO A 1 195 ? 3.967 84.705 55.829 1.00 18.24 195 PRO A O 1
ATOM 1443 N N . GLY A 1 196 ? 5.660 83.772 54.684 1.00 17.88 196 GLY A N 1
ATOM 1444 C CA . GLY A 1 196 ? 5.840 84.934 53.829 1.00 19.67 196 GLY A CA 1
ATOM 1445 C C . GLY A 1 196 ? 4.840 85.051 52.691 1.00 21.21 196 GLY A C 1
ATOM 1446 O O . GLY A 1 196 ? 4.738 86.096 52.054 1.00 21.42 196 GLY A O 1
ATOM 1447 N N . ALA A 1 197 ? 4.106 83.984 52.412 1.00 19.13 197 ALA A N 1
ATOM 1448 C CA . ALA A 1 197 ? 3.124 84.049 51.340 1.00 19.42 197 ALA A CA 1
ATOM 1449 C C . ALA A 1 197 ? 2.129 85.160 51.664 1.00 19.46 197 ALA A C 1
ATOM 1450 O O . ALA A 1 197 ? 1.943 85.508 52.829 1.00 19.28 197 ALA A O 1
ATOM 1452 N N . GLN A 1 198 ? 1.510 85.716 50.626 1.00 17.51 198 GLN A N 1
ATOM 1453 C CA . GLN A 1 198 ? 0.513 86.774 50.777 1.00 19.40 198 GLN A CA 1
ATOM 1454 C C . GLN A 1 198 ? -0.807 86.166 50.310 1.00 17.64 198 GLN A C 1
ATOM 1455 O O . GLN A 1 198 ? -0.916 85.694 49.181 1.00 16.76 198 GLN A O 1
ATOM 1461 N N . ILE A 1 199 ? -1.811 86.167 51.179 1.00 14.99 199 ILE A N 1
ATOM 1462 C CA . ILE A 1 199 ? -3.074 85.549 50.826 1.00 16.08 199 ILE A CA 1
ATOM 1463 C C . ILE A 1 199 ? -4.298 86.397 51.122 1.00 16.71 199 ILE A C 1
ATOM 1464 O O . ILE A 1 199 ? -4.495 86.864 52.249 1.00 16.25 199 ILE A O 1
ATOM 1469 N N . GLY A 1 200 ? -5.133 86.558 50.099 1.00 16.76 200 GLY A N 1
ATOM 1470 C CA . GLY A 1 200 ? -6.335 87.362 50.225 1.00 17.33 200 GLY A CA 1
ATOM 1471 C C . GLY A 1 200 ? -7.473 86.781 51.044 1.00 18.70 200 GLY A C 1
ATOM 1472 O O . GLY A 1 200 ? -7.377 85.682 51.599 1.00 20.11 200 GLY A O 1
ATOM 1473 N N . HIS A 1 201 ? -8.568 87.531 51.111 1.00 18.24 201 HIS A N 1
ATOM 1474 C CA . HIS A 1 201 ? -9.738 87.118 51.874 1.00 18.86 201 HIS A CA 1
ATOM 1475 C C . HIS A 1 201 ? -10.482 85.966 51.208 1.00 17.52 201 HIS A C 1
ATOM 1476 O O . HIS A 1 201 ? -10.190 85.593 50.072 1.00 15.81 201 HIS A O 1
ATOM 1483 N N . HIS A 1 202 ? -11.440 85.404 51.935 1.00 18.52 202 HIS A N 1
ATOM 1484 C CA . HIS A 1 202 ? -12.244 84.300 51.429 1.00 19.13 202 HIS A CA 1
ATOM 1485 C C . HIS A 1 202 ? -11.375 83.235 50.768 1.00 18.05 202 HIS A C 1
ATOM 1486 O O . HIS A 1 202 ? -11.648 82.792 49.658 1.00 20.48 202 HIS A O 1
ATOM 1493 N N . PHE A 1 203 ? -10.317 82.834 51.455 1.00 16.98 203 PHE A N 1
ATOM 1494 C CA . PHE A 1 203 ? -9.425 81.817 50.929 1.00 16.64 203 PHE A CA 1
ATOM 1495 C C . PHE A 1 203 ? -9.893 80.462 51.446 1.00 17.13 203 PHE A C 1
ATOM 1496 O O . PHE A 1 203 ? -10.304 80.341 52.592 1.00 17.40 203 PHE A O 1
ATOM 1504 N N . THR A 1 204 ? -9.843 79.442 50.605 1.00 19.60 204 THR A N 1
ATOM 1505 C CA . THR A 1 204 ? -10.261 78.130 51.053 1.00 21.34 204 THR A CA 1
ATOM 1506 C C . THR A 1 204 ? -9.394 77.037 50.446 1.00 20.34 204 THR A C 1
ATOM 1507 O O . THR A 1 204 ? -8.909 77.159 49.322 1.00 18.42 204 THR A O 1
ATOM 1511 N N . ILE A 1 205 ? -9.178 75.984 51.222 1.00 18.54 205 ILE A N 1
ATOM 1512 C CA . ILE A 1 205 ? -8.396 74.840 50.785 1.00 17.49 205 ILE A CA 1
ATOM 1513 C C . ILE A 1 205 ? -9.282 73.632 51.044 1.00 16.61 205 ILE A C 1
ATOM 1514 O O . ILE A 1 205 ? -9.674 73.379 52.183 1.00 15.78 205 ILE A O 1
ATOM 1519 N N . ASP A 1 206 ? -9.619 72.907 49.984 1.00 18.28 206 ASP A N 1
ATOM 1520 C CA . ASP A 1 206 ? -10.476 71.734 50.107 1.00 20.15 206 ASP A CA 1
ATOM 1521 C C . ASP A 1 206 ? -9.640 70.483 50.366 1.00 16.73 206 ASP A C 1
ATOM 1522 O O . ASP A 1 206 ? -8.809 70.120 49.539 1.00 17.42 206 ASP A O 1
ATOM 1527 N N . HIS A 1 207 ? -9.867 69.827 51.502 1.00 15.01 207 HIS A N 1
ATOM 1528 C CA . HIS A 1 207 ? -9.134 68.613 51.862 1.00 16.01 207 HIS A CA 1
ATOM 1529 C C . HIS A 1 207 ? -7.698 69.042 52.205 1.00 15.23 207 HIS A C 1
ATOM 1530 O O . HIS A 1 207 ? -7.284 68.954 53.362 1.00 14.16 207 HIS A O 1
ATOM 1537 N N . GLY A 1 208 ? -6.948 69.488 51.200 1.00 13.20 208 GLY A N 1
ATOM 1538 C CA . GLY A 1 208 ? -5.625 70.039 51.438 1.00 14.13 208 GLY A CA 1
ATOM 1539 C C . GLY A 1 208 ? -4.324 69.295 51.673 1.00 13.94 208 GLY A C 1
ATOM 1540 O O . GLY A 1 208 ? -3.271 69.923 51.579 1.00 13.44 208 GLY A O 1
ATOM 1541 N N . THR A 1 209 ? -4.352 68.006 51.986 1.00 14.11 209 THR A N 1
ATOM 1542 C CA . THR A 1 209 ? -3.094 67.286 52.220 1.00 13.96 209 THR A CA 1
ATOM 1543 C C . THR A 1 209 ? -2.175 67.399 51.005 1.00 13.54 209 THR A C 1
ATOM 1544 O O . THR A 1 209 ? -2.583 67.133 49.879 1.00 12.17 209 THR A O 1
ATOM 1548 N N . GLY A 1 210 ? -0.938 67.825 51.231 1.00 12.32 210 GLY A N 1
ATOM 1549 C CA . GLY A 1 210 ? 0.000 67.959 50.132 1.00 11.97 210 GLY A CA 1
ATOM 1550 C C . GLY A 1 210 ? 0.080 69.352 49.523 1.00 12.74 210 GLY A C 1
ATOM 1551 O O . GLY A 1 210 ? 0.892 69.603 48.629 1.00 12.82 210 GLY A O 1
ATOM 1552 N N . VAL A 1 211 ? -0.769 70.263 49.983 1.00 13.07 211 VAL A N 1
ATOM 1553 C CA . VAL A 1 211 ? -0.733 71.624 49.461 1.00 12.83 211 VAL A CA 1
ATOM 1554 C C . VAL A 1 211 ? 0.572 72.285 49.886 1.00 12.98 211 VAL A C 1
ATOM 1555 O O . VAL A 1 211 ? 0.984 72.163 51.039 1.00 12.10 211 VAL A O 1
ATOM 1559 N N . VAL A 1 212 ? 1.229 72.955 48.942 1.00 12.07 212 VAL A N 1
ATOM 1560 C CA . VAL A 1 212 ? 2.471 73.673 49.220 1.00 12.68 212 VAL A CA 1
ATOM 1561 C C . VAL A 1 212 ? 2.374 75.086 48.631 1.00 14.63 212 VAL A C 1
ATOM 1562 O O . VAL A 1 212 ? 2.160 75.259 47.425 1.00 14.69 212 VAL A O 1
ATOM 1566 N N . ILE A 1 213 ? 2.502 76.095 49.486 1.00 14.28 213 ILE A N 1
ATOM 1567 C CA . ILE A 1 213 ? 2.422 77.487 49.043 1.00 14.12 213 ILE A CA 1
ATOM 1568 C C . ILE A 1 213 ? 3.754 78.144 49.367 1.00 16.28 213 ILE A C 1
ATOM 1569 O O . ILE A 1 213 ? 4.078 78.358 50.533 1.00 16.02 213 ILE A O 1
ATOM 1574 N N . GLY A 1 214 ? 4.512 78.453 48.315 1.00 18.01 214 GLY A N 1
ATOM 1575 C CA . GLY A 1 214 ? 5.835 79.052 48.433 1.00 18.51 214 GLY A CA 1
ATOM 1576 C C . GLY A 1 214 ? 5.978 80.427 49.063 1.00 19.41 214 GLY A C 1
ATOM 1577 O O . GLY A 1 214 ? 5.053 81.240 49.046 1.00 17.62 214 GLY A O 1
ATOM 1578 N N . ALA A 1 215 ? 7.178 80.683 49.584 1.00 19.73 215 ALA A N 1
ATOM 1579 C CA . ALA A 1 215 ? 7.521 81.926 50.269 1.00 22.11 215 ALA A CA 1
ATOM 1580 C C . ALA A 1 215 ? 7.079 83.248 49.642 1.00 23.84 215 ALA A C 1
ATOM 1581 O O . ALA A 1 215 ? 6.664 84.157 50.359 1.00 28.64 215 ALA A O 1
ATOM 1583 N N . THR A 1 216 ? 7.171 83.386 48.327 1.00 24.25 216 THR A N 1
ATOM 1584 C CA . THR A 1 216 ? 6.765 84.655 47.729 1.00 22.53 216 THR A CA 1
ATOM 1585 C C . THR A 1 216 ? 5.494 84.576 46.906 1.00 20.52 216 THR A C 1
ATOM 1586 O O . THR A 1 216 ? 5.256 85.407 46.037 1.00 21.18 216 THR A O 1
ATOM 1590 N N . SER A 1 217 ? 4.663 83.585 47.194 1.00 17.46 217 SER A N 1
ATOM 1591 C CA . SER A 1 217 ? 3.409 83.439 46.473 1.00 16.10 217 SER A CA 1
ATOM 1592 C C . SER A 1 217 ? 2.446 84.577 46.818 1.00 17.39 217 SER A C 1
ATOM 1593 O O . SER A 1 217 ? 2.451 85.091 47.933 1.00 16.64 217 SER A O 1
ATOM 1596 N N . ILE A 1 218 ? 1.623 84.962 45.849 1.00 15.39 218 ILE A N 1
ATOM 1597 C CA . ILE A 1 218 ? 0.626 86.001 46.060 1.00 17.63 218 ILE A CA 1
ATOM 1598 C C . ILE A 1 218 ? -0.705 85.413 45.617 1.00 18.18 218 ILE A C 1
ATOM 1599 O O . ILE A 1 218 ? -0.881 85.056 44.453 1.00 19.26 218 ILE A O 1
ATOM 1604 N N . ILE A 1 219 ? -1.635 85.291 46.557 1.00 18.19 219 ILE A N 1
ATOM 1605 C CA . ILE A 1 219 ? -2.941 84.739 46.247 1.00 17.49 219 ILE A CA 1
ATOM 1606 C C . ILE A 1 219 ? -4.029 85.778 46.475 1.00 18.71 219 ILE A C 1
ATOM 1607 O O . ILE A 1 219 ? -4.111 86.373 47.554 1.00 17.81 219 ILE A O 1
ATOM 1612 N N . GLY A 1 220 ? -4.856 85.983 45.451 1.00 16.59 220 GLY A N 1
ATOM 1613 C CA . GLY A 1 220 ? -5.933 86.957 45.523 1.00 18.55 220 GLY A CA 1
ATOM 1614 C C . GLY A 1 220 ? -7.101 86.571 46.411 1.00 18.28 220 GLY A C 1
ATOM 1615 O O . GLY A 1 220 ? -6.978 85.725 47.296 1.00 16.58 220 GLY A O 1
ATOM 1616 N N . ASN A 1 221 ? -8.249 87.194 46.172 1.00 17.45 221 ASN A N 1
ATOM 1617 C CA . ASN A 1 221 ? -9.424 86.917 46.978 1.00 18.25 221 ASN A CA 1
ATOM 1618 C C . ASN A 1 221 ? -10.298 85.838 46.363 1.00 18.54 221 ASN A C 1
ATOM 1619 O O . ASN A 1 221 ? -10.311 85.654 45.143 1.00 19.07 221 ASN A O 1
ATOM 1624 N N . ASN A 1 222 ? -11.025 85.128 47.222 1.00 19.36 222 ASN A N 1
ATOM 1625 C CA . ASN A 1 222 ? -11.930 84.078 46.786 1.00 21.68 222 ASN A CA 1
ATOM 1626 C C . ASN A 1 222 ? -11.213 83.007 45.974 1.00 19.85 222 ASN A C 1
ATOM 1627 O O . ASN A 1 222 ? -11.718 82.558 44.951 1.00 17.05 222 ASN A O 1
ATOM 1632 N N . VAL A 1 223 ? -10.032 82.604 46.424 1.00 19.72 223 VAL A N 1
ATOM 1633 C CA . VAL A 1 223 ? -9.281 81.572 45.718 1.00 17.30 223 VAL A CA 1
ATOM 1634 C C . VAL A 1 223 ? -9.455 80.242 46.432 1.00 18.31 223 VAL A C 1
ATOM 1635 O O . VAL A 1 223 ? -9.526 80.196 47.659 1.00 17.88 223 VAL A O 1
ATOM 1639 N N . LYS A 1 224 ? -9.539 79.161 45.658 1.00 18.71 224 LYS A N 1
ATOM 1640 C CA . LYS A 1 224 ? -9.713 77.826 46.221 1.00 17.03 224 LYS A CA 1
ATOM 1641 C C . LYS A 1 224 ? -8.666 76.874 45.664 1.00 16.92 224 LYS A C 1
ATOM 1642 O O . LYS A 1 224 ? -8.455 76.810 44.459 1.00 16.69 224 LYS A O 1
ATOM 1648 N N . LEU A 1 225 ? -8.016 76.141 46.557 1.00 15.66 225 LEU A N 1
ATOM 1649 C CA . LEU A 1 225 ? -6.988 75.177 46.187 1.00 17.43 225 LEU A CA 1
ATOM 1650 C C . LEU A 1 225 ? -7.407 73.810 46.708 1.00 17.30 225 LEU A C 1
ATOM 1651 O O . LEU A 1 225 ? -8.019 73.709 47.769 1.00 17.72 225 LEU A O 1
ATOM 1656 N N . TYR A 1 226 ? -7.077 72.763 45.960 1.00 16.29 226 TYR A N 1
ATOM 1657 C CA . TYR A 1 226 ? -7.399 71.402 46.360 1.00 16.35 226 TYR A CA 1
ATOM 1658 C C . TYR A 1 226 ? -6.140 70.695 46.856 1.00 16.59 226 TYR A C 1
ATOM 1659 O O . TYR A 1 226 ? -5.038 71.244 46.780 1.00 16.52 226 TYR A O 1
ATOM 1668 N N . GLN A 1 227 ? -6.317 69.479 47.365 1.00 15.92 227 GLN A N 1
ATOM 1669 C CA . GLN A 1 227 ? -5.215 68.672 47.874 1.00 14.73 227 GLN A CA 1
ATOM 1670 C C . GLN A 1 227 ? -4.097 68.528 46.838 1.00 16.71 227 GLN A C 1
ATOM 1671 O O . GLN A 1 227 ? -4.355 68.481 45.631 1.00 16.29 227 GLN A O 1
ATOM 1677 N N . GLY A 1 228 ? -2.861 68.456 47.330 1.00 15.04 228 GLY A N 1
ATOM 1678 C CA . GLY A 1 228 ? -1.699 68.276 46.475 1.00 16.17 228 GLY A CA 1
ATOM 1679 C C . GLY A 1 228 ? -1.269 69.430 45.580 1.00 15.95 228 GLY A C 1
ATOM 1680 O O . GLY A 1 228 ? -0.320 69.296 44.808 1.00 14.28 228 GLY A O 1
ATOM 1681 N N . VAL A 1 229 ? -1.950 70.564 45.664 1.00 16.09 229 VAL A N 1
ATOM 1682 C CA . VAL A 1 229 ? -1.588 71.694 44.826 1.00 16.26 229 VAL A CA 1
ATOM 1683 C C . VAL A 1 229 ? -0.315 72.378 45.305 1.00 17.02 229 VAL A C 1
ATOM 1684 O O . VAL A 1 229 ? -0.171 72.683 46.494 1.00 15.92 229 VAL A O 1
ATOM 1688 N N . THR A 1 230 ? 0.609 72.605 44.375 1.00 16.01 230 THR A N 1
ATOM 1689 C CA . THR A 1 230 ? 1.874 73.270 44.686 1.00 17.13 230 THR A CA 1
ATOM 1690 C C . THR A 1 230 ? 2.002 74.611 43.975 1.00 16.89 230 THR A C 1
ATOM 1691 O O . THR A 1 230 ? 1.762 74.706 42.775 1.00 17.28 230 THR A O 1
ATOM 1695 N N . LEU A 1 231 ? 2.377 75.642 44.726 1.00 18.79 231 LEU A N 1
ATOM 1696 C CA . LEU A 1 231 ? 2.626 76.968 44.170 1.00 18.94 231 LEU A CA 1
ATOM 1697 C C . LEU A 1 231 ? 4.091 77.174 44.543 1.00 20.14 231 LEU A C 1
ATOM 1698 O O . LEU A 1 231 ? 4.399 77.699 45.611 1.00 19.89 231 LEU A O 1
ATOM 1703 N N . GLY A 1 232 ? 4.997 76.725 43.681 1.00 22.43 232 GLY A N 1
ATOM 1704 C CA . GLY A 1 232 ? 6.407 76.841 44.002 1.00 25.62 232 GLY A CA 1
ATOM 1705 C C . GLY A 1 232 ? 7.293 77.384 42.908 1.00 27.49 232 GLY A C 1
ATOM 1706 O O . GLY A 1 232 ? 6.895 78.276 42.162 1.00 27.41 232 GLY A O 1
ATOM 1707 N N . ALA A 1 233 ? 8.503 76.843 42.818 1.00 30.03 233 ALA A N 1
ATOM 1708 C CA . ALA A 1 233 ? 9.457 77.291 41.818 1.00 33.78 233 ALA A CA 1
ATOM 1709 C C . ALA A 1 233 ? 10.618 76.320 41.640 1.00 35.62 233 ALA A C 1
ATOM 1710 O O . ALA A 1 233 ? 10.670 75.268 42.277 1.00 36.92 233 ALA A O 1
ATOM 1712 N N . LYS A 1 234 ? 11.551 76.697 40.773 1.00 37.41 234 LYS A N 1
ATOM 1713 C CA . LYS A 1 234 ? 12.722 75.885 40.481 1.00 40.04 234 LYS A CA 1
ATOM 1714 C C . LYS A 1 234 ? 12.3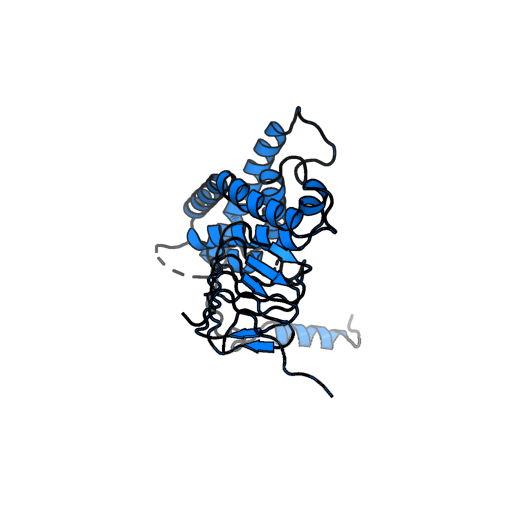17 74.592 39.791 1.00 41.68 234 LYS A C 1
ATOM 1715 O O . LYS A 1 234 ? 12.545 74.420 38.592 1.00 44.90 234 LYS A O 1
ATOM 1721 N N . PRO A 1 249 ? 11.324 88.018 43.448 1.00 52.81 249 PRO A N 1
ATOM 1722 C CA . PRO A 1 249 ? 10.139 87.158 43.355 1.00 52.78 249 PRO A CA 1
ATOM 1723 C C . PRO A 1 249 ? 10.365 85.983 42.407 1.00 51.89 249 PRO A C 1
ATOM 1724 O O . PRO A 1 249 ? 11.051 86.120 41.395 1.00 53.72 249 PRO A O 1
ATOM 1728 N N . ARG A 1 250 ? 9.785 84.834 42.737 1.00 49.51 250 ARG A N 1
ATOM 1729 C CA . ARG A 1 250 ? 9.923 83.644 41.903 1.00 46.62 250 ARG A CA 1
ATOM 1730 C C . ARG A 1 250 ? 8.809 82.634 42.138 1.00 42.76 250 ARG A C 1
ATOM 1731 O O . ARG A 1 250 ? 8.911 81.475 41.738 1.00 42.83 250 ARG A O 1
ATOM 1739 N N . HIS A 1 251 ? 7.744 83.086 42.789 1.00 38.68 251 HIS A N 1
ATOM 1740 C CA . HIS A 1 251 ? 6.589 82.239 43.069 1.00 35.18 251 HIS A CA 1
ATOM 1741 C C . HIS A 1 251 ? 5.367 82.771 42.320 1.00 32.08 251 HIS A C 1
ATOM 1742 O O . HIS A 1 251 ? 5.277 83.965 42.015 1.00 31.41 251 HIS A O 1
ATOM 1749 N N . PRO A 1 252 ? 4.401 81.891 42.023 1.00 28.07 252 PRO A N 1
ATOM 1750 C CA . PRO A 1 252 ? 3.183 82.259 41.294 1.00 26.84 252 PRO A CA 1
ATOM 1751 C C . PRO A 1 252 ? 2.293 83.326 41.901 1.00 25.26 252 PRO A C 1
ATOM 1752 O O . PRO A 1 252 ? 2.333 83.608 43.101 1.00 24.34 252 PRO A O 1
ATOM 1756 N N . ILE A 1 253 ? 1.476 83.902 41.031 1.00 22.61 253 ILE A N 1
ATOM 1757 C CA . ILE A 1 253 ? 0.509 84.905 41.406 1.00 21.37 253 ILE A CA 1
ATOM 1758 C C . ILE A 1 253 ? -0.843 84.387 40.935 1.00 20.57 253 ILE A C 1
ATOM 1759 O O . ILE A 1 253 ? -1.026 84.113 39.749 1.00 20.18 253 ILE A O 1
ATOM 1764 N N . LEU A 1 254 ? -1.777 84.218 41.859 1.00 20.57 254 LEU A N 1
ATOM 1765 C CA . LEU A 1 254 ? -3.115 83.772 41.495 1.00 19.41 254 LEU A CA 1
ATOM 1766 C C . LEU A 1 254 ? -4.044 84.942 41.738 1.00 19.47 254 LEU A C 1
ATOM 1767 O O . LEU A 1 254 ? -4.121 85.452 42.856 1.00 17.78 254 LEU A O 1
ATOM 1772 N N . GLU A 1 255 ? -4.745 85.375 40.695 1.00 20.27 255 GLU A N 1
ATOM 1773 C CA . GLU A 1 255 ? -5.679 86.488 40.828 1.00 20.23 255 GLU A CA 1
ATOM 1774 C C . GLU A 1 255 ? -6.977 85.985 41.467 1.00 21.96 255 GLU A C 1
ATOM 1775 O O . GLU A 1 255 ? -7.105 84.794 41.775 1.00 20.06 255 GLU A O 1
ATOM 1781 N N . ASP A 1 256 ? -7.932 86.889 41.671 1.00 20.60 256 ASP A N 1
ATOM 1782 C CA . ASP A 1 256 ? -9.206 86.533 42.295 1.00 21.62 256 ASP A CA 1
ATOM 1783 C C . ASP A 1 256 ? -10.001 85.439 41.586 1.00 22.54 256 ASP A C 1
ATOM 1784 O O . ASP A 1 256 ? -9.852 85.217 40.383 1.00 21.22 256 ASP A O 1
ATOM 1789 N N . ASP A 1 257 ? -10.847 84.765 42.364 1.00 22.87 257 ASP A N 1
ATOM 1790 C CA . ASP A 1 257 ? -11.751 83.724 41.871 1.00 24.10 257 ASP A CA 1
ATOM 1791 C C . ASP A 1 257 ? -11.096 82.558 41.133 1.00 22.31 257 ASP A C 1
ATOM 1792 O O . ASP A 1 257 ? -11.717 81.936 40.277 1.00 24.15 257 ASP A O 1
ATOM 1797 N N . VAL A 1 258 ? -9.847 82.261 41.459 1.00 19.07 258 VAL A N 1
ATOM 1798 C CA . VAL A 1 258 ? -9.152 81.165 40.808 1.00 16.61 258 VAL A CA 1
ATOM 1799 C C . VAL A 1 258 ? -9.368 79.847 41.552 1.00 17.73 258 VAL A C 1
ATOM 1800 O O . VAL A 1 258 ? -9.525 79.832 42.772 1.00 18.17 258 VAL A O 1
ATOM 1804 N N . ILE A 1 259 ? -9.400 78.749 40.804 1.00 16.59 259 ILE A N 1
ATOM 1805 C CA . ILE A 1 259 ? -9.555 77.425 41.388 1.00 18.40 259 ILE A CA 1
ATOM 1806 C C . ILE A 1 259 ? -8.466 76.540 40.793 1.00 17.41 259 ILE A C 1
ATOM 1807 O O . ILE A 1 259 ? -8.264 76.535 39.580 1.00 18.58 259 ILE A O 1
ATOM 1812 N N . VAL A 1 260 ? -7.752 75.812 41.647 1.00 16.94 260 VAL A N 1
ATOM 1813 C CA . VAL A 1 260 ? -6.707 74.903 41.190 1.00 14.50 260 VAL A CA 1
ATOM 1814 C C . VAL A 1 260 ? -7.053 73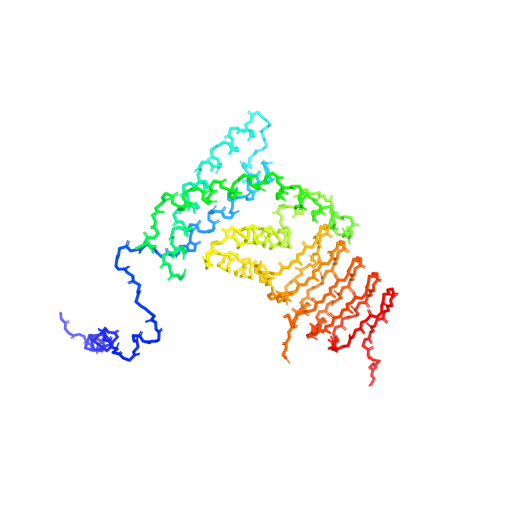.525 41.741 1.00 16.42 260 VAL A C 1
ATOM 1815 O O . VAL A 1 260 ? -7.075 73.320 42.959 1.00 16.13 260 VAL A O 1
ATOM 1819 N N . TYR A 1 261 ? -7.332 72.580 40.853 1.00 16.98 261 TYR A N 1
ATOM 1820 C CA . TYR A 1 261 ? -7.698 71.250 41.295 1.00 17.43 261 TYR A CA 1
ATOM 1821 C C . TYR A 1 261 ? -6.540 70.364 41.707 1.00 17.63 261 TYR A C 1
ATOM 1822 O O . TYR A 1 261 ? -5.371 70.703 41.542 1.00 14.79 261 TYR A O 1
ATOM 1831 N N . SER A 1 262 ? -6.913 69.208 42.234 1.00 17.42 262 SER A N 1
ATOM 1832 C CA . SER A 1 262 ? -6.008 68.205 42.765 1.00 19.28 262 SER A CA 1
ATOM 1833 C C . SER A 1 262 ? -4.655 67.954 42.104 1.00 18.54 262 SER A C 1
ATOM 1834 O O . SER A 1 262 ? -4.565 67.678 40.905 1.00 15.91 262 SER A O 1
ATOM 1837 N N . ASN A 1 263 ? -3.613 68.045 42.930 1.00 16.99 263 ASN A N 1
ATOM 1838 C CA . ASN A 1 263 ? -2.227 67.797 42.549 1.00 16.50 263 ASN A CA 1
ATOM 1839 C C . ASN A 1 263 ? -1.551 68.643 41.471 1.00 16.61 263 ASN A C 1
ATOM 1840 O O . ASN A 1 263 ? -0.436 68.327 41.069 1.00 17.14 263 ASN A O 1
ATOM 1845 N N . ALA A 1 264 ? -2.192 69.714 41.015 1.00 15.96 264 ALA A N 1
ATOM 1846 C CA . ALA A 1 264 ? -1.582 70.557 39.991 1.00 15.95 264 ALA A CA 1
ATOM 1847 C C . ALA A 1 264 ? -0.374 71.307 40.538 1.00 16.20 264 ALA A C 1
ATOM 1848 O O . ALA A 1 264 ? -0.367 71.736 41.689 1.00 16.60 264 ALA A O 1
ATOM 1850 N N . THR A 1 265 ? 0.645 71.464 39.702 1.00 15.86 265 THR A N 1
ATOM 1851 C CA . THR A 1 265 ? 1.859 72.165 40.100 1.00 18.72 265 THR A CA 1
ATOM 1852 C C . THR A 1 265 ? 2.005 73.459 39.298 1.00 19.27 265 THR A C 1
ATOM 1853 O O . THR A 1 265 ? 2.024 73.434 38.075 1.00 18.40 265 THR A O 1
ATOM 1857 N N . ILE A 1 266 ? 2.092 74.588 39.990 1.00 20.11 266 ILE A N 1
ATOM 1858 C CA . ILE A 1 266 ? 2.265 75.881 39.324 1.00 21.38 266 ILE A CA 1
ATOM 1859 C C . ILE A 1 266 ? 3.609 76.435 39.781 1.00 22.17 266 ILE A C 1
ATOM 1860 O O . ILE A 1 266 ? 3.814 76.648 40.972 1.00 20.94 266 ILE A O 1
ATOM 1865 N N . LEU A 1 267 ? 4.534 76.671 38.857 1.00 25.80 267 LEU A N 1
ATOM 1866 C CA . LEU A 1 267 ? 5.826 77.179 39.293 1.00 30.36 267 LEU A CA 1
ATOM 1867 C C . LEU A 1 267 ? 6.443 78.309 38.486 1.00 32.50 267 LEU A C 1
ATOM 1868 O O . LEU A 1 267 ? 6.222 78.433 37.280 1.00 31.84 267 LEU A O 1
ATOM 1873 N N . GLY A 1 268 ? 7.230 79.125 39.182 1.00 33.49 268 GLY A N 1
ATOM 1874 C CA . GLY A 1 268 ? 7.922 80.237 38.555 1.00 37.32 268 GLY A CA 1
ATOM 1875 C C . GLY A 1 268 ? 7.147 81.536 38.491 1.00 38.07 268 GLY A C 1
ATOM 1876 O O . GLY A 1 268 ? 6.234 81.778 39.283 1.00 39.13 268 GLY A O 1
ATOM 1877 N N . ARG A 1 269 ? 7.536 82.377 37.539 1.00 39.91 269 ARG A N 1
ATOM 1878 C CA . ARG A 1 269 ? 6.899 83.667 37.319 1.00 41.62 269 ARG A CA 1
ATOM 1879 C C . ARG A 1 269 ? 5.641 83.405 36.508 1.00 39.90 269 ARG A C 1
ATOM 1880 O O . ARG A 1 269 ? 5.561 83.740 35.328 1.00 41.08 269 ARG A O 1
ATOM 1888 N N . VAL A 1 270 ? 4.657 82.789 37.143 1.00 37.08 270 VAL A N 1
ATOM 1889 C CA . VAL A 1 270 ? 3.419 82.479 36.463 1.00 34.18 270 VAL A CA 1
ATOM 1890 C C . VAL A 1 270 ? 2.248 83.187 37.119 1.00 32.01 270 VAL A C 1
ATOM 1891 O O . VAL A 1 270 ? 2.160 83.251 38.346 1.00 29.14 270 VAL A O 1
ATOM 1895 N N . THR A 1 271 ? 1.359 83.724 36.290 1.00 28.63 271 THR A N 1
ATOM 1896 C CA . THR A 1 271 ? 0.174 84.410 36.777 1.00 28.23 271 THR A CA 1
ATOM 1897 C C . THR A 1 271 ? -1.062 83.674 36.287 1.00 26.77 271 THR A C 1
ATOM 1898 O O . THR A 1 271 ? -1.209 83.426 35.085 1.00 25.27 271 THR A O 1
ATOM 1902 N N . ILE A 1 272 ? -1.932 83.300 37.215 1.00 25.75 272 ILE A N 1
ATOM 1903 C CA . ILE A 1 272 ? -3.175 82.636 36.859 1.00 24.74 272 ILE A CA 1
ATOM 1904 C C . ILE A 1 272 ? -4.217 83.748 36.904 1.00 24.65 272 ILE A C 1
ATOM 1905 O O . ILE A 1 272 ? -4.530 84.270 37.976 1.00 21.66 272 ILE A O 1
ATOM 1910 N N . GLY A 1 273 ? -4.723 84.123 35.732 1.00 25.67 273 GLY A N 1
ATOM 1911 C CA . GLY A 1 273 ? -5.704 85.194 35.621 1.00 25.59 273 GLY A CA 1
ATOM 1912 C C . GLY A 1 273 ? -6.977 84.986 36.413 1.00 26.27 273 GLY A C 1
ATOM 1913 O O . GLY A 1 273 ? -7.382 83.850 36.652 1.00 25.20 273 GLY A O 1
ATOM 1914 N N . LYS A 1 274 ? -7.626 86.076 36.814 1.00 26.14 274 LYS A N 1
ATOM 1915 C CA . LYS A 1 274 ? -8.842 85.945 37.606 1.00 26.40 274 LYS A CA 1
ATOM 1916 C C . LYS A 1 274 ? -9.920 85.101 36.933 1.00 25.64 274 LYS A C 1
ATOM 1917 O O . LYS A 1 274 ? -10.103 85.132 35.711 1.00 22.73 274 LYS A O 1
ATOM 1923 N N . GLY A 1 275 ? -10.615 84.325 37.753 1.00 22.38 275 GLY A N 1
ATOM 1924 C CA . GLY A 1 275 ? -11.679 83.482 37.250 1.00 22.42 275 GLY A CA 1
ATOM 1925 C C . GLY A 1 275 ? -11.203 82.275 36.468 1.00 21.12 275 GLY A C 1
ATOM 1926 O O . GLY A 1 275 ? -12.021 81.501 35.974 1.00 22.72 275 GLY A O 1
ATOM 1927 N N . ALA A 1 276 ? -9.893 82.093 36.348 1.00 20.34 276 ALA A N 1
ATOM 1928 C CA . ALA A 1 276 ? -9.391 80.940 35.608 1.00 21.52 276 ALA A CA 1
ATOM 1929 C C . ALA A 1 276 ? -9.457 79.667 36.437 1.00 22.50 276 ALA A C 1
ATOM 1930 O O . ALA A 1 276 ? -9.503 79.705 37.673 1.00 22.20 276 ALA A O 1
ATOM 1932 N N . THR A 1 277 ? -9.464 78.539 35.738 1.00 23.33 277 THR A N 1
ATOM 1933 C CA . THR A 1 277 ? -9.517 77.232 36.372 1.00 22.57 277 THR A CA 1
ATOM 1934 C C . THR A 1 277 ? -8.348 76.379 35.881 1.00 22.77 277 THR A C 1
ATOM 1935 O O . THR A 1 277 ? -8.114 76.262 34.673 1.00 22.52 277 THR A O 1
ATOM 1939 N N . VAL A 1 278 ? -7.609 75.801 36.826 1.00 21.89 278 VAL A N 1
ATOM 1940 C CA . VAL A 1 278 ? -6.465 74.954 36.505 1.00 20.50 278 VAL A CA 1
ATOM 1941 C C . VAL A 1 278 ? -6.818 73.521 36.864 1.00 20.24 278 VAL A C 1
ATOM 1942 O O . VAL A 1 278 ? -6.994 73.185 38.042 1.00 19.17 278 VAL A O 1
ATOM 1946 N N . GLY A 1 279 ? -6.930 72.681 35.841 1.00 20.16 279 GLY A N 1
ATOM 1947 C CA . GLY A 1 279 ? -7.260 71.286 36.063 1.00 20.35 279 GLY A CA 1
ATOM 1948 C C . GLY A 1 279 ? -6.201 70.583 36.895 1.00 19.64 279 GLY A C 1
ATOM 1949 O O . GLY A 1 279 ? -5.106 71.104 37.084 1.00 18.62 279 GLY A O 1
ATOM 1950 N N . GLY A 1 280 ? -6.514 69.386 37.380 1.00 19.79 280 GLY A N 1
ATOM 1951 C CA . GLY A 1 280 ? -5.550 68.671 38.194 1.00 18.44 280 GLY A CA 1
ATOM 1952 C C . GLY A 1 280 ? -4.501 67.883 37.439 1.00 17.61 280 GLY A C 1
ATOM 1953 O O . GLY A 1 280 ? -4.596 67.689 36.224 1.00 17.56 280 GLY A O 1
ATOM 1954 N N . ASN A 1 281 ? -3.481 67.452 38.169 1.00 16.35 281 ASN A N 1
ATOM 1955 C CA . ASN A 1 281 ? -2.405 66.628 37.622 1.00 18.19 281 ASN A CA 1
ATOM 1956 C C . ASN A 1 281 ? -1.587 67.235 36.493 1.00 18.83 281 ASN A C 1
ATOM 1957 O O . ASN A 1 281 ? -1.035 66.506 35.673 1.00 19.99 281 ASN A O 1
ATOM 1962 N N . ILE A 1 282 ? -1.501 68.558 36.439 1.00 19.06 282 ILE A N 1
ATOM 1963 C CA . ILE A 1 282 ? -0.719 69.187 35.386 1.00 19.49 282 ILE A CA 1
ATOM 1964 C C . ILE A 1 282 ? 0.401 70.089 35.893 1.00 17.87 282 ILE A C 1
ATOM 1965 O O . ILE A 1 282 ? 0.285 70.750 36.927 1.00 16.07 282 ILE A O 1
ATOM 1970 N N . TRP A 1 283 ? 1.486 70.080 35.135 1.00 17.53 283 TRP A N 1
ATOM 1971 C CA . TRP A 1 283 ? 2.691 70.853 35.403 1.00 20.35 283 TRP A CA 1
ATOM 1972 C C . TRP A 1 283 ? 2.510 72.158 34.638 1.00 21.34 283 TRP A C 1
ATOM 1973 O O . TRP A 1 283 ? 2.640 72.188 33.416 1.00 21.45 283 TRP A O 1
ATOM 1984 N N . VAL A 1 284 ? 2.180 73.226 35.362 1.00 22.24 284 VAL A N 1
ATOM 1985 C CA . VAL A 1 284 ? 1.937 74.535 34.756 1.00 21.91 284 VAL A CA 1
ATOM 1986 C C . VAL A 1 284 ? 3.131 75.472 34.890 1.00 23.03 284 VAL A C 1
ATOM 1987 O O . VAL A 1 284 ? 3.506 75.858 35.997 1.00 21.59 284 VAL A O 1
ATOM 1991 N N . THR A 1 285 ? 3.719 75.844 33.757 1.00 24.34 285 THR A N 1
ATOM 1992 C CA . THR A 1 285 ? 4.883 76.720 33.767 1.00 26.77 285 THR A CA 1
ATOM 1993 C C . THR A 1 285 ? 4.681 77.981 32.927 1.00 26.75 285 THR A C 1
ATOM 1994 O O . THR A 1 285 ? 5.609 78.763 32.736 1.00 27.36 285 THR A O 1
ATOM 1998 N N . GLU A 1 286 ? 3.460 78.174 32.444 1.00 27.13 286 GLU A N 1
ATOM 1999 C CA . GLU A 1 286 ? 3.122 79.333 31.625 1.00 29.75 286 GLU A CA 1
ATOM 2000 C C . GLU A 1 286 ? 1.948 80.092 32.234 1.00 29.65 286 GLU A C 1
ATOM 2001 O O . GLU A 1 286 ? 1.173 79.525 33.000 1.00 29.97 286 GLU A O 1
ATOM 2007 N N . ASN A 1 287 ? 1.815 81.369 31.882 1.00 28.87 287 ASN A N 1
ATOM 2008 C CA . ASN A 1 287 ? 0.711 82.185 32.375 1.00 27.70 287 ASN A CA 1
ATOM 2009 C C . ASN A 1 287 ? -0.603 81.562 31.914 1.00 27.47 287 ASN A C 1
ATOM 2010 O O . ASN A 1 287 ? -0.652 80.882 30.891 1.00 28.71 287 ASN A O 1
ATOM 2015 N N . VAL A 1 288 ? -1.666 81.799 32.670 1.00 25.43 288 VAL A N 1
ATOM 2016 C CA . VAL A 1 288 ? -2.978 81.267 32.324 1.00 24.80 288 VAL A CA 1
ATOM 2017 C C . VAL A 1 288 ? -3.927 82.453 32.220 1.00 25.21 288 VAL A C 1
ATOM 2018 O O . VAL A 1 288 ? -4.218 83.106 33.220 1.00 25.80 288 VAL A O 1
ATOM 2022 N N . PRO A 1 289 ? -4.411 82.760 31.000 1.00 26.73 289 PRO A N 1
ATOM 2023 C CA . PRO A 1 289 ? -5.326 83.894 30.838 1.00 26.75 289 PRO A CA 1
ATOM 2024 C C . PRO A 1 289 ? -6.550 83.834 31.741 1.00 26.89 289 PRO A C 1
ATOM 2025 O O . PRO A 1 289 ? -7.008 82.758 32.121 1.00 27.09 289 PRO A O 1
ATOM 2029 N N . ALA A 1 290 ? -7.065 85.006 32.090 1.00 25.83 290 ALA A N 1
ATOM 2030 C CA . ALA A 1 290 ? -8.223 85.104 32.960 1.00 27.33 290 ALA A CA 1
ATOM 2031 C C . ALA A 1 290 ? -9.443 84.416 32.365 1.00 27.47 290 ALA A C 1
ATOM 2032 O O . ALA A 1 290 ? -9.653 84.449 31.154 1.00 27.55 290 ALA A O 1
ATOM 2034 N N . GLY A 1 291 ? -10.233 83.784 33.230 1.00 26.59 291 GLY A N 1
ATOM 2035 C CA . GLY A 1 291 ? -11.443 83.111 32.796 1.00 28.61 291 GLY A CA 1
ATOM 2036 C C . GLY A 1 291 ? -11.276 81.874 31.930 1.00 30.07 291 GLY A C 1
ATOM 2037 O O . GLY A 1 291 ? -12.269 81.289 31.495 1.00 31.21 291 GLY A O 1
ATOM 2038 N N . SER A 1 292 ? -10.040 81.457 31.679 1.00 29.64 292 SER A N 1
ATOM 2039 C CA . SER A 1 292 ? -9.818 80.281 30.844 1.00 30.20 292 SER A CA 1
ATOM 2040 C C . SER A 1 292 ? -9.705 79.010 31.672 1.00 31.27 292 SER A C 1
ATOM 2041 O O . SER A 1 292 ? -9.652 79.056 32.904 1.00 29.53 292 SER A O 1
ATOM 2044 N N . ARG A 1 293 ? -9.670 77.874 30.983 1.00 31.29 293 ARG A N 1
ATOM 2045 C CA . ARG A 1 293 ? -9.546 76.587 31.646 1.00 34.14 293 ARG A CA 1
ATOM 2046 C C . ARG A 1 293 ? -8.438 75.790 30.971 1.00 33.09 293 ARG A C 1
ATOM 2047 O O . ARG A 1 293 ? -8.368 75.730 29.741 1.00 33.99 293 ARG A O 1
ATOM 2055 N N . ILE A 1 294 ? -7.563 75.199 31.778 1.00 31.35 294 ILE A N 1
ATOM 2056 C CA . ILE A 1 294 ? -6.464 74.398 31.255 1.00 30.50 294 ILE A CA 1
ATOM 2057 C C . ILE A 1 294 ? -6.505 73.024 31.913 1.00 29.66 294 ILE A C 1
ATOM 2058 O O . ILE A 1 294 ? -6.504 72.909 33.141 1.00 27.47 294 ILE A O 1
ATOM 2063 N N . VAL A 1 295 ? -6.563 71.984 31.087 1.00 29.50 295 VAL A N 1
ATOM 2064 C CA . VAL A 1 295 ? -6.635 70.615 31.584 1.00 30.03 295 VAL A CA 1
ATOM 2065 C C . VAL A 1 295 ? -5.598 69.699 30.946 1.00 30.95 295 VAL A C 1
ATOM 2066 O O . VAL A 1 295 ? -5.057 69.998 29.880 1.00 29.84 295 VAL A O 1
ATOM 2070 N N . GLN A 1 296 ? -5.335 68.577 31.608 1.00 30.63 296 GLN A N 1
ATOM 2071 C CA . GLN A 1 296 ? -4.369 67.603 31.124 1.00 32.36 296 GLN A CA 1
ATOM 2072 C C . GLN A 1 296 ? -4.788 67.028 29.770 1.00 34.39 296 GLN A C 1
ATOM 2073 O O . GLN A 1 296 ? -5.977 66.868 29.493 1.00 31.01 296 GLN A O 1
ATOM 2079 N N . ARG A 1 297 ? -3.801 66.714 28.935 1.00 38.94 297 ARG A N 1
ATOM 2080 C CA . ARG A 1 297 ? -4.058 66.141 27.619 1.00 44.19 297 ARG A CA 1
ATOM 2081 C C . ARG A 1 297 ? -4.747 64.792 27.821 1.00 46.25 297 ARG A C 1
ATOM 2082 O O . ARG A 1 297 ? -4.566 64.144 28.857 1.00 45.30 297 ARG A O 1
ATOM 2090 N N . LYS A 1 298 ? -5.536 64.371 26.836 1.00 49.16 298 LYS A N 1
ATOM 2091 C CA . LYS A 1 298 ? -6.275 63.108 26.916 1.00 52.45 298 LYS A CA 1
ATOM 2092 C C . LYS A 1 298 ? -5.378 61.879 27.043 1.00 53.78 298 LYS A C 1
ATOM 2093 O O . LYS A 1 298 ? -4.241 61.873 26.569 1.00 53.33 298 LYS A O 1
ATOM 2099 N N . ASN A 1 299 ? -5.908 60.835 27.677 1.00 55.67 299 ASN A N 1
ATOM 2100 C CA . ASN A 1 299 ? -5.169 59.591 27.888 1.00 58.12 299 ASN A CA 1
ATOM 2101 C C . ASN A 1 299 ? -5.759 58.407 27.119 1.00 59.87 299 ASN A C 1
ATOM 2102 O O . ASN A 1 299 ? -6.975 58.293 26.976 1.00 60.45 299 ASN A O 1
ATOM 2107 N N . LYS A 1 300 ? -4.889 57.527 26.632 1.00 62.10 300 LYS A N 1
ATOM 2108 C CA . LYS A 1 300 ? -5.313 56.346 25.882 1.00 64.24 300 LYS A CA 1
ATOM 2109 C C . LYS A 1 300 ? -4.124 55.440 25.569 1.00 65.29 300 LYS A C 1
ATOM 2110 O O . LYS A 1 300 ? -4.200 54.238 25.894 1.00 65.91 300 LYS A O 1
#

Foldseek 3Di:
DDDPCRVVVVVVVVVVPDCPCVVDVQDDQDPPADAADLVLLVLLLLLLLCLLDPPLSQDPDDDPVCSVVSNVVSLVSNLVSQLNNLQNQQRRVVRPRDSVVSSVLSVVLVVCSVVLSVQLVLQLVLQQVVDPVHDDSSVCSNDPLFSSLVSLLVSLLSSVVSPRGPSSQSSNVSCVVQLAHARSQEAEEGNEYEASARQEHHDNDEYYEYSEYEYHQEYQEECVFTEYEYACEYEDANEYETGDEYEAHLEYEEHDYDHDYYHHHNYYDYDDDDD

Nearest PDB structures (foldseek):
  3f1x-assembly1_A  TM=1.004E+00  e=2.796E-50  Phocaeicola vulgatus ATCC 8482
  6lcn-assembly1_E  TM=9.202E-01  e=8.253E-27  Planctopirus limnophila DSM 3776
  6lcn-assembly1_C  TM=9.190E-01  e=4.051E-26  Planctopirus limnophila DSM 3776
  3mc4-assembly1_A  TM=7.031E-01  e=6.054E-13  Brucella abortus 2308
  1sst-assembly1_B-2  TM=7.012E-01  e=6.732E-13  Haemophilus influenzae

Radius of gyration: 22.42 Å; Cα contacts (8 Å, |Δi|>4): 540; chains: 1; bounding box: 58×53×62 Å

Secondary structure (DSSP, 8-state):
---TTHHHHHHHHHHHT--SSTTTT--PPPTT-----HHHHHHHHHHHHHHHSTTTTS-SS--GGGHHHHHHHHHHHHHHHHHHHHHHHHHH------HHHHHHHHHHHHTTHHHHHHHHHHHHHHHHHT-TT---HHHHHHH-HHHHHHHHHHHHHHHHHTT--SHHHHHH--HHHHS-EE-TT-EE-SS-EEES-TT-EE-TT-EE-SS-EEETT-EEE----S-EE-TT-EE-TT-EEESS-EE-TT-EE-SS-EE-S-B-TT-EE-PPP--

Organism: Phocaeicola vulgatus (strain ATCC 8482 / DSM 1447 / JCM 5826 / CCUG 4940 / NBRC 14291 / NCTC 11154) (NCBI:txid435590)

InterPro domains:
  IPR011004 Trimeric LpxA-like superfamily [SSF51161] (112-293)
  IPR042122 Serine acetyltransferase, N-terminal domain superfamily [G3DSA:1.10.3130.10] (34-191)
  IPR045304 Serine acetyltransferase, LbH domain [cd03354] (189-295)